Protein AF-A0AAE4C8A8-F1 (afdb_monomer_lite)

Radius of gyration: 23.22 Å; chains: 1; bounding box: 62×34×87 Å

Foldseek 3Di:
DDPVVVVVVVVVCVVPDDDDDDDDDDDDDDPCQDFDDLDLLQLFPRAGDDPPDDPVLVVLLVLLRVLSSVVSVVQVVVVHGQAQDDQDDQPDFPVCCLQPPLVLLVVQDDPVLPDPVLVVQLVVLVPDPPDDPNVSSVSSSVSSVVSLPQWGKAFSHHVRRVGDNDSVRIHIHGPVSVVRVVVSSVVCVVDCVSHHPDNPPVDDDDPDDDDDDDDDDDD

InterPro domains:
  IPR003615 HNH nuclease [cd00085] (149-173)

Sequence (219 aa):
MNSFQENLQMAMASQRTGAGSGLGSGPGGAGVGGRVSDDPARGIVGLNRKDGWNDIQHREFDKKVTGLDEEAKAANARGESMKFQKPGDRYWSKERILNQYPEKAYDLLPDHLKSKELSDAWEALNKRSDLSEASLRRERRELVRETLKGYDLDHKVDLQLGGKDSLDNIQWLDMSVNRSVGSQLRWKVGNPESGKFARLSDNGEKPGTPIREFLAQPK

pLDDT: mean 71.38, std 26.64, range [24.33, 98.12]

Organism: NCBI:txid189863

Structure (mmCIF, N/CA/C/O backbone):
data_AF-A0AAE4C8A8-F1
#
_entry.id   AF-A0AAE4C8A8-F1
#
loop_
_atom_site.group_PDB
_atom_site.id
_atom_site.type_symbol
_atom_site.label_atom_id
_atom_site.label_alt_id
_atom_site.label_comp_id
_atom_site.label_asym_id
_atom_site.label_entity_id
_atom_site.label_seq_id
_atom_site.pdbx_PDB_ins_code
_atom_site.Cartn_x
_atom_site.Cartn_y
_atom_site.Cartn_z
_atom_site.occupancy
_atom_site.B_iso_or_equiv
_atom_site.auth_seq_id
_atom_site.auth_comp_id
_atom_site.auth_asym_id
_atom_site.auth_atom_id
_atom_site.pdbx_PDB_model_num
ATOM 1 N N . MET A 1 1 ? 8.197 2.551 -32.331 1.00 36.66 1 MET A N 1
ATOM 2 C CA . MET A 1 1 ? 6.888 2.233 -31.718 1.00 36.66 1 MET A CA 1
ATOM 3 C C . MET A 1 1 ? 7.128 1.059 -30.779 1.00 36.66 1 MET A C 1
ATOM 5 O O . MET A 1 1 ? 7.744 0.095 -31.209 1.00 36.66 1 MET A O 1
ATOM 9 N N . ASN A 1 2 ? 6.846 1.235 -29.483 1.00 44.44 2 ASN A N 1
ATOM 10 C CA . ASN A 1 2 ? 7.398 0.424 -28.388 1.00 44.44 2 ASN A CA 1
ATOM 11 C C . ASN A 1 2 ? 6.630 -0.891 -28.182 1.00 44.44 2 ASN A C 1
ATOM 13 O O . ASN A 1 2 ? 5.532 -0.882 -27.630 1.00 44.44 2 ASN A O 1
ATOM 17 N N . SER A 1 3 ? 7.278 -2.012 -28.504 1.00 44.91 3 SER A N 1
ATOM 18 C CA . SER A 1 3 ? 6.817 -3.395 -28.284 1.00 44.91 3 SER A CA 1
ATOM 19 C C . SER A 1 3 ? 6.515 -3.753 -26.817 1.00 44.91 3 SER A C 1
ATOM 21 O O . SER A 1 3 ? 5.854 -4.749 -26.537 1.00 44.91 3 SER A O 1
ATOM 23 N N . PHE A 1 4 ? 6.951 -2.928 -25.858 1.00 41.94 4 PHE A N 1
ATOM 24 C CA . PHE A 1 4 ? 6.641 -3.096 -24.434 1.00 41.94 4 PHE A CA 1
ATOM 25 C C . PHE A 1 4 ? 5.176 -2.767 -24.096 1.00 41.94 4 PHE A C 1
ATOM 27 O O . PHE A 1 4 ? 4.589 -3.413 -23.232 1.00 41.94 4 PHE A O 1
ATOM 34 N N . GLN A 1 5 ? 4.555 -1.802 -24.792 1.00 40.31 5 GLN A N 1
ATOM 35 C CA . GLN A 1 5 ? 3.146 -1.455 -24.552 1.00 40.31 5 GLN A CA 1
ATOM 36 C C . GLN A 1 5 ? 2.186 -2.528 -25.084 1.00 40.31 5 GLN A C 1
ATOM 38 O O . GLN A 1 5 ? 1.160 -2.779 -24.457 1.00 40.31 5 GLN A O 1
ATOM 43 N N . GLU A 1 6 ? 2.539 -3.194 -26.187 1.00 40.38 6 GLU A N 1
ATOM 44 C CA . GLU A 1 6 ? 1.720 -4.252 -26.795 1.00 40.38 6 GLU A CA 1
ATOM 45 C C . GLU A 1 6 ? 1.722 -5.535 -25.949 1.00 40.38 6 GLU A C 1
ATOM 47 O O . GLU A 1 6 ? 0.662 -6.110 -25.697 1.00 40.38 6 GLU A O 1
ATOM 52 N N . ASN A 1 7 ? 2.87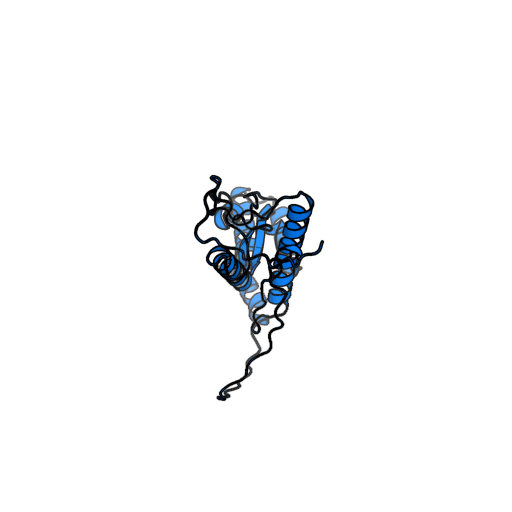9 -5.926 -25.402 1.00 43.84 7 ASN A N 1
ATOM 53 C CA . ASN A 1 7 ? 2.972 -7.113 -24.545 1.00 43.84 7 ASN A CA 1
ATOM 54 C C . ASN A 1 7 ? 2.271 -6.921 -23.186 1.00 43.84 7 ASN A C 1
ATOM 56 O O . ASN A 1 7 ? 1.659 -7.860 -22.673 1.00 43.84 7 ASN A O 1
ATOM 60 N N . LEU A 1 8 ? 2.281 -5.703 -22.626 1.00 42.59 8 LEU A N 1
ATOM 61 C CA . LEU A 1 8 ? 1.570 -5.397 -21.378 1.00 42.59 8 LEU A CA 1
ATOM 62 C C . LEU A 1 8 ? 0.040 -5.349 -21.579 1.00 42.59 8 LEU A C 1
ATOM 64 O O . LEU A 1 8 ? -0.716 -5.755 -20.694 1.00 42.59 8 LEU A O 1
ATOM 68 N N . GLN A 1 9 ? -0.431 -4.901 -22.752 1.00 40.53 9 GLN A N 1
ATOM 69 C CA . GLN A 1 9 ? -1.856 -4.916 -23.105 1.00 40.53 9 GLN A CA 1
ATOM 70 C C . GLN A 1 9 ? -2.394 -6.337 -23.327 1.00 40.53 9 GLN A C 1
ATOM 72 O O . GLN A 1 9 ? -3.513 -6.627 -22.901 1.00 40.53 9 GLN A O 1
ATOM 77 N N . MET A 1 10 ? -1.611 -7.234 -23.936 1.00 38.12 10 MET A N 1
ATOM 78 C CA . MET A 1 10 ? -2.034 -8.622 -24.173 1.00 38.12 10 MET A CA 1
ATOM 79 C C . MET A 1 10 ? -2.145 -9.451 -22.886 1.00 38.12 10 MET A C 1
ATOM 81 O O . MET A 1 10 ? -3.109 -10.202 -22.739 1.00 38.12 10 MET A O 1
ATOM 85 N N . ALA A 1 11 ? -1.235 -9.281 -21.920 1.00 40.16 11 ALA A N 1
ATOM 86 C CA . ALA A 1 11 ? -1.289 -10.021 -20.654 1.00 40.16 11 ALA A CA 1
ATOM 87 C C . ALA A 1 11 ? -2.490 -9.617 -19.770 1.00 40.16 11 ALA A C 1
ATOM 89 O O . ALA A 1 11 ? -3.084 -10.453 -19.092 1.00 40.16 11 ALA A O 1
ATOM 90 N N . MET A 1 12 ? -2.903 -8.346 -19.827 1.00 42.50 12 MET A N 1
ATOM 91 C CA . MET A 1 12 ? -4.026 -7.809 -19.042 1.00 42.50 12 MET A CA 1
ATOM 92 C C . MET A 1 12 ? -5.402 -8.044 -19.698 1.00 42.50 12 MET A C 1
ATOM 94 O O . MET A 1 12 ? -6.428 -8.026 -19.015 1.00 42.50 12 MET A O 1
ATOM 98 N N . ALA A 1 13 ? -5.455 -8.279 -21.014 1.00 35.22 13 ALA A N 1
ATOM 99 C CA . ALA A 1 13 ? -6.705 -8.546 -21.733 1.00 35.22 13 ALA A CA 1
ATOM 100 C C . ALA A 1 13 ? -7.289 -9.940 -21.431 1.00 35.22 13 ALA A C 1
ATOM 102 O O . ALA A 1 13 ? -8.504 -10.128 -21.507 1.00 35.22 13 ALA A O 1
ATOM 103 N N . SER A 1 14 ? -6.458 -10.901 -21.009 1.00 36.53 14 SER A N 1
ATOM 104 C CA . SER A 1 14 ? -6.896 -12.278 -20.737 1.00 36.53 14 SER A CA 1
ATOM 105 C C . SER A 1 14 ? -7.728 -12.444 -19.453 1.00 36.53 14 SER A C 1
ATOM 107 O O . SER A 1 14 ? -8.264 -13.525 -19.221 1.00 36.53 14 SER A O 1
ATOM 109 N N . GLN A 1 15 ? -7.888 -11.396 -18.634 1.00 41.12 15 GLN A N 1
ATOM 110 C CA . GLN A 1 15 ? -8.751 -11.413 -17.440 1.00 41.12 15 GLN A CA 1
ATOM 111 C C . GLN A 1 15 ? -10.161 -10.843 -17.685 1.00 41.12 15 GLN A C 1
ATOM 113 O O . GLN A 1 15 ? -10.966 -10.755 -16.760 1.00 41.12 15 GLN A O 1
ATOM 118 N N . ARG A 1 16 ? -10.494 -10.453 -18.925 1.00 37.06 16 ARG A N 1
ATOM 119 C CA . ARG A 1 16 ? -11.801 -9.875 -19.280 1.00 37.06 16 ARG A CA 1
ATOM 120 C C . ARG A 1 16 ? -12.581 -10.757 -20.251 1.00 37.06 16 ARG A C 1
ATOM 122 O O . ARG A 1 16 ? -12.886 -10.333 -21.357 1.00 37.06 16 ARG A O 1
ATOM 129 N N . THR A 1 17 ? -12.967 -11.958 -19.831 1.00 31.73 17 THR A N 1
ATOM 130 C CA . THR A 1 17 ? -14.124 -12.639 -20.435 1.00 31.73 17 THR A CA 1
ATOM 131 C C . THR A 1 17 ? -14.967 -13.278 -19.338 1.00 31.73 17 THR A C 1
ATOM 133 O O . THR A 1 17 ? -14.513 -14.122 -18.578 1.00 31.73 17 THR A O 1
ATOM 136 N N . GLY A 1 18 ? -16.193 -12.782 -19.211 1.00 29.97 18 GLY A N 1
ATOM 137 C CA . GLY A 1 18 ? -17.146 -13.157 -18.173 1.00 29.97 18 GLY A CA 1
ATOM 138 C C . GLY A 1 18 ? -18.416 -12.327 -18.306 1.00 29.97 18 GLY A C 1
ATOM 139 O O . GLY A 1 18 ? -18.825 -11.651 -17.370 1.00 29.97 18 GLY A O 1
ATOM 140 N N . ALA A 1 19 ? -18.982 -12.298 -19.514 1.00 29.05 19 ALA A N 1
ATOM 141 C CA . ALA A 1 19 ? -20.314 -11.764 -19.753 1.00 29.05 19 ALA A CA 1
ATOM 142 C C . ALA A 1 19 ? -21.343 -12.769 -19.216 1.00 29.05 19 ALA A C 1
ATOM 144 O O . ALA A 1 19 ? -21.408 -13.902 -19.686 1.00 29.05 19 ALA A O 1
ATOM 145 N N . GLY A 1 20 ? -22.136 -12.341 -18.236 1.00 28.02 20 GLY A N 1
ATOM 146 C CA . GLY A 1 20 ? -23.285 -13.072 -17.714 1.00 28.02 20 GLY A CA 1
ATOM 147 C C . GLY A 1 20 ? -24.447 -12.109 -17.520 1.00 28.02 20 GLY A C 1
ATOM 148 O O . GLY A 1 20 ? -24.497 -11.362 -16.548 1.00 28.02 20 GLY A O 1
ATOM 149 N N . SER A 1 21 ? -25.340 -12.095 -18.501 1.00 29.17 21 SER A N 1
ATOM 150 C CA . SER A 1 21 ? -26.584 -11.333 -18.551 1.00 29.17 21 SER A CA 1
ATOM 151 C C . SER A 1 21 ? -27.578 -11.830 -17.496 1.00 29.17 21 SER A C 1
ATOM 153 O O . SER A 1 21 ? -27.785 -13.033 -17.369 1.00 29.17 21 SER A O 1
ATOM 155 N N . GLY A 1 22 ? -28.253 -10.917 -16.796 1.00 26.58 22 GLY A N 1
ATOM 156 C CA . GLY A 1 22 ? -29.326 -11.265 -15.862 1.00 26.58 22 GLY A CA 1
ATOM 157 C C . GLY A 1 22 ? -30.120 -10.042 -15.418 1.00 26.58 22 GLY A C 1
ATOM 158 O O . GLY A 1 22 ? -29.860 -9.472 -14.366 1.00 26.58 22 GLY A O 1
ATOM 159 N N . LEU A 1 23 ? -31.077 -9.624 -16.249 1.00 29.36 23 LEU A N 1
ATOM 160 C CA . LEU A 1 23 ? -32.145 -8.695 -15.877 1.00 29.36 23 LEU A CA 1
ATOM 161 C C . LEU A 1 23 ? -33.093 -9.400 -14.897 1.00 29.36 23 LEU A C 1
ATOM 163 O O . LEU A 1 23 ? -33.659 -10.437 -15.232 1.00 29.36 23 LEU A O 1
ATOM 167 N N . GLY A 1 24 ? -33.290 -8.824 -13.713 1.00 25.36 24 GLY A N 1
ATOM 168 C CA . GLY A 1 24 ? -34.257 -9.304 -12.729 1.00 25.36 24 GLY A CA 1
ATOM 169 C C . GLY A 1 24 ? -34.708 -8.172 -11.816 1.00 25.36 24 GLY A C 1
ATOM 170 O O . GLY A 1 24 ? -34.023 -7.821 -10.861 1.00 25.36 24 GLY A O 1
ATOM 171 N N . SER A 1 25 ? -35.854 -7.575 -12.135 1.00 33.72 25 SER A N 1
ATOM 172 C CA . SER A 1 25 ? -36.579 -6.654 -11.259 1.00 33.72 25 SER A CA 1
ATOM 173 C C . SER A 1 25 ? -37.328 -7.446 -10.182 1.00 33.72 25 SER A C 1
ATOM 175 O O . SER A 1 25 ? -38.070 -8.367 -10.509 1.00 33.72 25 SER A O 1
ATOM 177 N N . GLY A 1 26 ? -37.178 -7.071 -8.909 1.00 25.97 26 GLY A N 1
ATOM 178 C CA . GLY A 1 26 ? -37.948 -7.637 -7.797 1.00 25.97 26 GLY A CA 1
ATOM 179 C C . GLY A 1 26 ? -37.702 -6.874 -6.484 1.00 25.97 26 GLY A C 1
ATOM 180 O O . GLY A 1 26 ? -36.545 -6.579 -6.186 1.00 25.97 26 GLY A O 1
ATOM 181 N N . PRO A 1 27 ? -38.747 -6.496 -5.722 1.00 34.97 27 PRO A N 1
ATOM 182 C CA . PRO A 1 27 ? -38.629 -5.614 -4.564 1.00 34.97 27 PRO A CA 1
ATOM 183 C C . PRO A 1 27 ? -38.430 -6.389 -3.253 1.00 34.97 27 PRO A C 1
ATOM 185 O O . PRO A 1 27 ? -38.999 -7.458 -3.070 1.00 34.97 27 PRO A O 1
ATOM 188 N N . GLY A 1 28 ? -37.710 -5.780 -2.306 1.00 34.00 28 GLY A N 1
ATOM 189 C CA . GLY A 1 28 ? -37.809 -6.089 -0.876 1.00 34.00 28 GLY A CA 1
ATOM 190 C C . GLY A 1 28 ? -37.111 -7.371 -0.416 1.00 34.00 28 GLY A C 1
ATOM 191 O O . GLY A 1 28 ? -37.617 -8.474 -0.574 1.00 34.00 28 GLY A O 1
ATOM 192 N N . GLY A 1 29 ? -35.984 -7.215 0.273 1.00 24.33 29 GLY A N 1
ATOM 193 C CA . GLY A 1 29 ? -35.353 -8.308 1.004 1.00 24.33 29 GLY A CA 1
ATOM 194 C C . GLY A 1 29 ? -34.321 -7.766 1.975 1.00 24.33 29 GLY A C 1
ATOM 195 O O . GLY A 1 29 ? -33.233 -7.373 1.568 1.00 24.33 29 GLY A O 1
ATOM 196 N N . ALA A 1 30 ? -34.686 -7.708 3.254 1.00 34.78 30 ALA A N 1
ATOM 197 C CA . ALA A 1 30 ? -33.783 -7.415 4.354 1.00 34.78 30 ALA A CA 1
ATOM 198 C C . ALA A 1 30 ? -32.676 -8.482 4.397 1.00 34.78 30 ALA A C 1
ATOM 200 O O . ALA A 1 30 ? -32.873 -9.579 4.915 1.00 34.78 30 ALA A O 1
ATOM 201 N N . GLY A 1 31 ? -31.522 -8.168 3.808 1.00 25.98 31 GLY A N 1
ATOM 202 C CA . GLY A 1 31 ? -30.320 -8.983 3.916 1.00 25.98 31 GLY A CA 1
ATOM 203 C C . GLY A 1 31 ? -29.774 -8.888 5.334 1.00 25.98 31 GLY A C 1
ATOM 204 O O . GLY A 1 31 ? -29.336 -7.824 5.772 1.00 25.98 31 GLY A O 1
ATOM 205 N N . VAL A 1 32 ? -29.831 -10.001 6.059 1.00 30.53 32 VAL A N 1
ATOM 206 C CA . VAL A 1 32 ? -29.221 -10.187 7.378 1.00 30.53 32 VAL A CA 1
ATOM 207 C C . VAL A 1 32 ? -27.700 -10.216 7.199 1.00 30.53 32 VAL A C 1
ATOM 209 O O . VAL A 1 32 ? -27.077 -11.271 7.167 1.00 30.53 32 VAL A O 1
ATOM 212 N N . GLY A 1 33 ? -27.094 -9.039 7.047 1.00 27.56 33 GLY A N 1
ATOM 213 C CA . GLY A 1 33 ? -25.670 -8.847 7.293 1.00 27.56 33 GLY A CA 1
ATOM 214 C C . GLY A 1 33 ? -25.444 -8.945 8.798 1.00 27.56 33 GLY A C 1
ATOM 215 O O . GLY A 1 33 ? -25.986 -8.140 9.559 1.00 27.56 33 GLY A O 1
ATOM 216 N N . GLY A 1 34 ? -24.716 -9.970 9.244 1.00 25.11 34 GLY A N 1
ATOM 217 C CA . GLY A 1 34 ? -24.414 -10.173 10.658 1.00 25.11 34 GLY A CA 1
ATOM 218 C C . GLY A 1 34 ? -23.768 -8.924 11.258 1.00 25.11 34 GLY A C 1
ATOM 219 O O . GLY A 1 34 ? -22.685 -8.523 10.842 1.00 25.11 34 GLY A O 1
ATOM 220 N N . ARG A 1 35 ? -24.438 -8.297 12.232 1.00 29.95 35 ARG A N 1
ATOM 221 C CA . ARG A 1 35 ? -23.874 -7.187 13.009 1.00 29.95 35 ARG A CA 1
ATOM 222 C C . ARG A 1 35 ? -22.724 -7.724 13.861 1.00 29.95 35 ARG A C 1
ATOM 224 O O . ARG A 1 35 ? -22.959 -8.463 14.816 1.00 29.95 35 ARG A O 1
ATOM 231 N N . VAL A 1 36 ? -21.492 -7.357 13.520 1.00 36.31 36 VAL A N 1
ATOM 232 C CA . VAL A 1 36 ? -20.334 -7.544 14.403 1.00 36.31 36 VAL A CA 1
ATOM 233 C C . VAL A 1 36 ? -20.446 -6.514 15.532 1.00 36.31 36 VAL A C 1
ATOM 235 O O . VAL A 1 36 ? -20.707 -5.345 15.276 1.00 36.31 36 VAL A O 1
ATOM 238 N N . SER A 1 37 ? -20.336 -6.982 16.777 1.00 34.97 37 SER A N 1
ATOM 239 C CA . SER A 1 37 ? -20.730 -6.281 18.008 1.00 34.97 37 SER A CA 1
ATOM 240 C C . SER A 1 37 ? -20.225 -4.838 18.135 1.00 34.97 37 SER A C 1
ATOM 242 O O . SER A 1 37 ? -19.021 -4.602 18.055 1.00 34.97 37 SER A O 1
ATOM 244 N N . ASP A 1 38 ? -21.127 -3.920 18.489 1.00 38.38 38 ASP A N 1
ATOM 245 C CA . ASP A 1 38 ? -20.864 -2.499 18.778 1.00 38.38 38 ASP A CA 1
ATOM 246 C C . ASP A 1 38 ? -20.232 -2.253 20.168 1.00 38.38 38 ASP A C 1
ATOM 248 O O . ASP A 1 38 ? -20.445 -1.197 20.760 1.00 38.38 38 ASP A O 1
ATOM 252 N N . ASP A 1 39 ? -19.498 -3.224 20.725 1.00 39.25 39 ASP A N 1
ATOM 253 C CA . ASP A 1 39 ? -18.919 -3.142 22.073 1.00 39.25 39 ASP A CA 1
ATOM 254 C C . ASP A 1 39 ? -17.454 -2.652 22.027 1.00 39.25 39 ASP A C 1
ATOM 256 O O . ASP A 1 39 ? -16.552 -3.439 21.711 1.00 39.25 39 ASP A O 1
ATOM 260 N N . PRO A 1 40 ? -17.174 -1.380 22.381 1.00 41.31 40 PRO A N 1
ATOM 261 C CA . PRO A 1 40 ? -15.813 -0.855 22.411 1.00 41.31 40 PRO A CA 1
ATOM 262 C C . PRO A 1 40 ? -14.939 -1.524 23.485 1.00 41.31 40 PRO A C 1
ATOM 264 O O . PRO A 1 40 ? -13.711 -1.459 23.390 1.00 41.31 40 PRO A O 1
ATOM 267 N N . ALA A 1 41 ? -15.527 -2.216 24.474 1.00 41.75 41 ALA A N 1
ATOM 268 C CA . ALA A 1 41 ? -14.775 -2.941 25.499 1.00 41.75 41 ALA A CA 1
ATOM 269 C C . ALA A 1 41 ? -14.048 -4.183 24.949 1.00 41.75 41 ALA A C 1
ATOM 271 O O . ALA A 1 41 ? -13.155 -4.713 25.607 1.00 41.75 41 ALA A O 1
ATOM 272 N N . ARG A 1 42 ? -14.380 -4.642 23.733 1.00 49.94 42 ARG A N 1
ATOM 273 C CA . ARG A 1 42 ? -13.800 -5.860 23.135 1.00 49.94 42 ARG A CA 1
ATOM 274 C C . ARG A 1 42 ? -12.593 -5.626 22.227 1.00 49.94 42 ARG A C 1
ATOM 276 O O . ARG A 1 42 ? -12.013 -6.599 21.748 1.00 49.94 42 ARG A O 1
ATOM 283 N N . GLY A 1 43 ? -12.198 -4.371 21.992 1.00 58.06 43 GLY A N 1
ATOM 284 C CA . GLY A 1 43 ? -11.114 -4.058 21.055 1.00 58.06 43 GLY A CA 1
ATOM 285 C C . GLY A 1 43 ? -11.460 -4.478 19.621 1.00 58.06 43 GLY A C 1
ATOM 286 O O . GLY A 1 43 ? -10.674 -5.143 18.957 1.00 58.06 43 GLY A O 1
ATOM 287 N N . ILE A 1 44 ? -12.676 -4.157 19.177 1.00 66.94 44 ILE A N 1
ATOM 288 C CA . ILE A 1 44 ? -13.154 -4.416 17.815 1.00 66.94 44 ILE A CA 1
ATOM 289 C C . ILE A 1 44 ? -13.671 -3.093 17.244 1.00 66.94 44 ILE A C 1
ATOM 291 O O . ILE A 1 44 ? -14.435 -2.388 17.903 1.00 66.94 44 ILE A O 1
ATOM 295 N N . VAL A 1 45 ? -13.260 -2.738 16.026 1.00 70.31 45 VAL A N 1
ATOM 296 C CA . VAL A 1 45 ? -13.653 -1.487 15.350 1.00 70.31 45 VAL A CA 1
ATOM 297 C C . VAL A 1 45 ? -15.054 -1.593 14.728 1.00 70.31 45 VAL A C 1
ATOM 299 O O . VAL A 1 45 ? -15.759 -0.590 14.573 1.00 70.31 45 VAL A O 1
ATOM 302 N N . GLY A 1 46 ? -15.498 -2.817 14.420 1.00 75.25 46 GLY A N 1
ATOM 303 C CA . GLY A 1 46 ? -16.872 -3.117 14.000 1.00 75.25 46 GLY A CA 1
ATOM 304 C C . GLY A 1 46 ? -17.198 -2.586 12.604 1.00 75.25 46 GLY A C 1
ATOM 305 O O . GLY A 1 46 ? -18.212 -1.909 12.417 1.00 75.25 46 GLY A O 1
ATOM 306 N N . LEU A 1 47 ? -16.299 -2.824 11.643 1.00 84.56 47 LEU A N 1
ATOM 307 C CA . LEU A 1 47 ? -16.471 -2.456 10.235 1.00 84.56 47 LEU A CA 1
ATOM 308 C C . LEU A 1 47 ? -17.103 -3.613 9.449 1.00 84.56 47 LEU A C 1
ATOM 310 O O . LEU A 1 47 ? -16.826 -4.779 9.716 1.00 84.56 47 LEU A O 1
ATOM 314 N N . ASN A 1 48 ? -17.913 -3.286 8.443 1.00 86.81 48 ASN A N 1
ATOM 315 C CA . ASN A 1 48 ? -18.656 -4.256 7.642 1.00 86.81 48 ASN A CA 1
ATOM 316 C C . ASN A 1 48 ? -18.101 -4.377 6.217 1.00 86.81 48 ASN A C 1
ATOM 318 O O . ASN A 1 48 ? -17.751 -3.374 5.583 1.00 86.81 48 ASN A O 1
ATOM 322 N N . ARG A 1 49 ? -18.070 -5.612 5.702 1.00 89.56 49 ARG A N 1
ATOM 323 C CA . ARG A 1 49 ? -17.787 -5.898 4.288 1.00 89.56 49 ARG A CA 1
ATOM 324 C C . ARG A 1 49 ? -18.913 -5.375 3.398 1.00 89.56 49 ARG A C 1
ATOM 326 O O . ARG A 1 49 ? -20.038 -5.175 3.849 1.00 89.56 49 ARG A O 1
ATOM 333 N N . LYS A 1 50 ? -18.614 -5.209 2.109 1.00 88.31 50 LYS A N 1
ATOM 334 C CA . LYS A 1 50 ? -19.626 -4.989 1.072 1.00 88.31 50 LYS A CA 1
ATOM 335 C C . LYS A 1 50 ? -19.936 -6.306 0.357 1.00 88.31 50 LYS A C 1
ATOM 337 O O . LYS A 1 50 ? -19.012 -7.019 -0.032 1.00 88.31 50 LYS A O 1
ATOM 342 N N . ASP A 1 51 ? -21.216 -6.583 0.123 1.00 83.12 51 ASP A N 1
ATOM 343 C CA . ASP A 1 51 ? -21.664 -7.840 -0.502 1.00 83.12 51 ASP A CA 1
ATOM 344 C C . ASP A 1 51 ? -21.163 -8.007 -1.944 1.00 83.12 51 ASP A C 1
ATOM 346 O O . ASP A 1 51 ? -20.830 -9.105 -2.365 1.00 83.12 51 ASP A O 1
ATOM 350 N N . GLY A 1 52 ? -21.053 -6.910 -2.700 1.00 90.56 52 GLY A N 1
ATOM 351 C CA . GLY A 1 52 ? -20.610 -6.927 -4.102 1.00 90.56 52 GLY A CA 1
ATOM 352 C C . GLY A 1 52 ? -19.092 -6.964 -4.316 1.00 90.56 52 GLY A C 1
ATOM 353 O O . GLY A 1 52 ? -18.641 -6.653 -5.416 1.00 90.56 52 GLY A O 1
ATOM 354 N N . TRP A 1 53 ? -18.302 -7.234 -3.277 1.00 92.94 53 TRP A N 1
ATOM 355 C CA . TRP A 1 53 ? -16.849 -7.367 -3.393 1.00 92.94 53 TRP A CA 1
ATOM 356 C C . TRP A 1 53 ? -16.444 -8.775 -3.819 1.00 92.94 53 TRP A C 1
ATOM 358 O O . TRP A 1 53 ? -17.108 -9.751 -3.484 1.00 92.94 53 TRP A O 1
ATOM 368 N N . ASN A 1 54 ? -15.336 -8.861 -4.554 1.00 95.75 54 ASN A N 1
ATOM 369 C CA . ASN A 1 54 ? -14.713 -10.142 -4.876 1.00 95.75 54 ASN A CA 1
ATOM 370 C C . ASN A 1 54 ? -13.852 -10.661 -3.706 1.00 95.75 54 ASN A C 1
ATOM 372 O O . ASN A 1 54 ? -13.566 -9.934 -2.751 1.00 95.75 54 ASN A O 1
ATOM 376 N N . ASP A 1 55 ? -13.369 -11.898 -3.823 1.00 95.38 55 ASP A N 1
ATOM 377 C CA . ASP A 1 55 ? -12.570 -12.559 -2.783 1.00 95.38 55 ASP A CA 1
ATOM 378 C C . ASP A 1 55 ? -11.281 -11.804 -2.421 1.00 95.38 55 ASP A C 1
ATOM 380 O O . ASP A 1 55 ? -10.838 -11.828 -1.273 1.00 95.38 55 ASP A O 1
ATOM 384 N N . ILE A 1 56 ? -10.652 -11.117 -3.382 1.00 94.56 56 ILE A N 1
ATOM 385 C CA . ILE A 1 56 ? -9.454 -10.305 -3.122 1.00 94.56 56 ILE A CA 1
ATOM 386 C C . ILE A 1 56 ? -9.825 -9.117 -2.232 1.00 94.56 56 ILE A C 1
ATOM 388 O O . ILE A 1 56 ? -9.190 -8.899 -1.203 1.00 94.56 56 ILE A O 1
ATOM 392 N N . GLN A 1 57 ? -10.893 -8.404 -2.580 1.00 95.19 57 GLN A N 1
ATOM 393 C CA . GLN A 1 57 ? -11.383 -7.259 -1.819 1.00 95.19 57 GLN A CA 1
ATOM 394 C C . GLN A 1 57 ? -11.857 -7.660 -0.417 1.00 95.19 57 GLN A C 1
ATOM 396 O O . GLN A 1 57 ? -11.585 -6.941 0.544 1.00 95.19 57 GLN A O 1
ATOM 401 N N . HIS A 1 58 ? -12.513 -8.818 -0.265 1.00 94.12 58 HIS A N 1
ATOM 402 C CA . HIS A 1 58 ? -12.850 -9.355 1.059 1.00 94.12 58 HIS A CA 1
ATOM 403 C C . HIS A 1 58 ? -11.600 -9.650 1.888 1.00 94.12 58 HIS A C 1
ATOM 405 O O . HIS A 1 58 ? -11.534 -9.205 3.031 1.00 94.12 58 HIS A O 1
ATOM 411 N N . ARG A 1 59 ? -10.588 -10.319 1.320 1.00 94.19 59 ARG A N 1
ATOM 412 C CA . ARG A 1 59 ? -9.336 -10.622 2.039 1.00 94.19 59 ARG A CA 1
ATOM 413 C C . ARG A 1 59 ? -8.572 -9.369 2.453 1.00 94.19 59 ARG A C 1
ATOM 415 O O . ARG A 1 59 ? -8.049 -9.309 3.563 1.00 94.19 59 ARG A O 1
ATOM 422 N N . GLU A 1 60 ? -8.497 -8.371 1.580 1.00 95.62 60 GLU A N 1
ATOM 423 C CA . GLU A 1 60 ? -7.846 -7.101 1.904 1.00 95.62 60 GLU A CA 1
ATOM 424 C C . GLU A 1 60 ? -8.582 -6.334 2.996 1.00 95.62 60 GLU A C 1
ATOM 426 O O . GLU A 1 60 ? -7.951 -5.819 3.923 1.00 95.62 60 GLU A O 1
ATOM 431 N N . PHE A 1 61 ? -9.914 -6.298 2.919 1.00 94.62 61 PHE A N 1
ATOM 432 C CA . PHE A 1 61 ? -10.736 -5.722 3.970 1.00 94.62 61 PHE A CA 1
ATOM 433 C C . PHE A 1 61 ? -10.500 -6.429 5.302 1.00 94.62 61 PHE A C 1
ATOM 435 O O . PHE A 1 61 ? -10.241 -5.763 6.299 1.00 94.62 61 PHE A O 1
ATOM 442 N N . ASP A 1 62 ? -10.537 -7.761 5.320 1.00 91.94 62 ASP A N 1
ATOM 443 C CA . ASP A 1 62 ? -10.327 -8.540 6.538 1.00 91.94 62 ASP A CA 1
ATOM 444 C C . ASP A 1 62 ? -8.966 -8.259 7.150 1.00 91.94 62 ASP A C 1
ATOM 446 O O . ASP A 1 62 ? -8.883 -7.932 8.327 1.00 91.94 62 ASP A O 1
ATOM 450 N N . LYS A 1 63 ? -7.903 -8.294 6.340 1.00 93.56 63 LYS A N 1
ATOM 451 C CA . LYS A 1 63 ? -6.546 -7.986 6.797 1.00 93.56 63 LYS A CA 1
ATOM 452 C C . LYS A 1 63 ? -6.465 -6.588 7.412 1.00 93.56 63 LYS A C 1
ATOM 454 O O . LYS A 1 63 ? -5.853 -6.417 8.466 1.00 93.56 63 LYS A O 1
ATOM 459 N N . LYS A 1 64 ? -7.095 -5.593 6.777 1.00 93.50 64 LYS A N 1
ATOM 460 C CA . LYS A 1 64 ? -7.160 -4.221 7.293 1.00 93.50 64 LYS A CA 1
ATOM 461 C C . LYS A 1 64 ? -7.917 -4.163 8.620 1.00 93.50 64 LYS A C 1
ATOM 463 O O . LYS A 1 64 ? -7.407 -3.576 9.568 1.00 93.50 64 LYS A O 1
ATOM 468 N N . VAL A 1 65 ? -9.105 -4.760 8.704 1.00 89.62 65 VAL A N 1
ATOM 469 C CA . VAL A 1 65 ? -9.935 -4.737 9.918 1.00 89.62 65 VAL A CA 1
ATOM 470 C C . VAL A 1 65 ? -9.274 -5.495 11.060 1.00 89.62 65 VAL A C 1
ATOM 472 O O . VAL A 1 65 ? -9.219 -4.965 12.161 1.00 89.62 65 VAL A O 1
ATOM 475 N N . THR A 1 66 ? -8.698 -6.671 10.806 1.00 89.12 66 THR A N 1
ATOM 476 C CA . THR A 1 66 ? -7.949 -7.427 11.816 1.00 89.12 66 THR A CA 1
ATOM 477 C C . THR A 1 66 ? -6.799 -6.603 12.383 1.00 89.12 66 THR A C 1
ATOM 479 O O . THR A 1 66 ? -6.676 -6.519 13.600 1.00 89.12 66 THR A O 1
ATOM 482 N N . GLY A 1 67 ? -6.014 -5.923 11.539 1.00 88.56 67 GLY A N 1
ATOM 483 C CA . GLY A 1 67 ? -4.943 -5.046 12.022 1.00 88.56 67 GLY A CA 1
ATOM 484 C C . GLY A 1 67 ? -5.455 -3.873 12.868 1.00 88.56 67 GLY A C 1
ATOM 485 O O . GLY A 1 67 ? -4.830 -3.502 13.859 1.00 88.56 67 GLY A O 1
ATOM 486 N N . LEU A 1 68 ? -6.617 -3.310 12.520 1.00 86.12 68 LEU A N 1
ATOM 487 C CA . LEU A 1 68 ? -7.257 -2.276 13.333 1.00 86.12 68 LEU A CA 1
ATOM 488 C C . LEU A 1 68 ? -7.783 -2.827 14.670 1.00 86.12 68 LEU A C 1
ATOM 490 O O . LEU A 1 68 ? -7.626 -2.170 15.695 1.00 86.12 68 LEU A O 1
ATOM 494 N N . ASP A 1 69 ? -8.378 -4.019 14.684 1.00 83.38 69 ASP A N 1
ATOM 495 C CA . ASP A 1 69 ? -8.859 -4.678 15.903 1.00 83.38 69 ASP A CA 1
ATOM 496 C C . ASP A 1 69 ? -7.695 -5.047 16.837 1.00 83.38 69 ASP A C 1
ATOM 498 O O . ASP A 1 69 ? -7.785 -4.893 18.054 1.00 83.38 69 ASP A O 1
ATOM 502 N N . GLU A 1 70 ? -6.572 -5.509 16.288 1.00 85.00 70 GLU A N 1
ATOM 503 C CA . GLU A 1 70 ? -5.353 -5.783 17.055 1.00 85.00 70 GLU A CA 1
ATOM 504 C C . GLU A 1 70 ? -4.791 -4.514 17.701 1.00 85.00 70 GLU A C 1
ATOM 506 O O . GLU A 1 70 ? -4.486 -4.532 18.895 1.00 85.00 70 GLU A O 1
ATOM 511 N N . GLU A 1 71 ? -4.732 -3.395 16.971 1.00 83.00 71 GLU A N 1
ATOM 512 C CA . GLU A 1 71 ? -4.319 -2.114 17.554 1.00 83.00 71 GLU A CA 1
ATOM 513 C C . GLU A 1 71 ? -5.323 -1.625 18.610 1.00 83.00 71 GLU A C 1
ATOM 515 O O . GLU A 1 71 ? -4.914 -1.136 19.663 1.00 83.00 71 GLU A O 1
ATOM 520 N N . ALA A 1 72 ? -6.631 -1.827 18.395 1.00 77.94 72 ALA A N 1
ATOM 521 C CA . ALA A 1 72 ? -7.659 -1.513 19.392 1.00 77.94 72 ALA A CA 1
ATOM 522 C C . ALA A 1 72 ? -7.414 -2.268 20.704 1.00 77.94 72 ALA A C 1
ATOM 524 O O . ALA A 1 72 ? -7.443 -1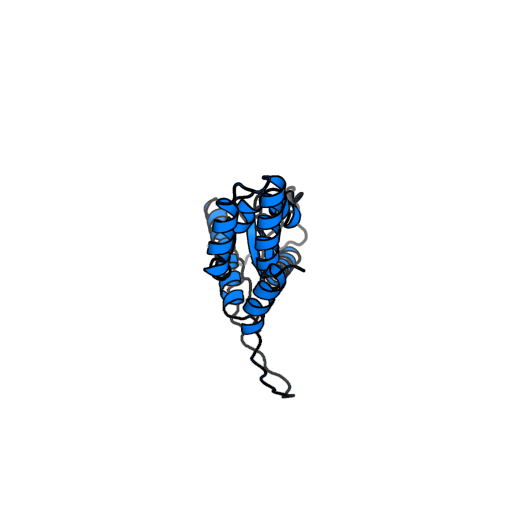.684 21.789 1.00 77.94 72 ALA A O 1
ATOM 525 N N . LYS A 1 73 ? -7.163 -3.578 20.602 1.00 78.69 73 LYS A N 1
ATOM 526 C CA . LYS A 1 73 ? -6.869 -4.446 21.748 1.00 78.69 73 LYS A CA 1
ATOM 527 C C . LYS A 1 73 ? -5.573 -4.035 22.430 1.00 78.69 73 LYS A C 1
ATOM 529 O O . LYS A 1 73 ? -5.536 -3.982 23.656 1.00 78.69 73 LYS A O 1
ATOM 534 N N . ALA A 1 74 ? -4.534 -3.726 21.657 1.00 78.31 74 ALA A N 1
ATOM 535 C CA . ALA A 1 74 ? -3.245 -3.305 22.186 1.00 78.31 74 ALA A CA 1
ATOM 536 C C . ALA A 1 74 ? -3.346 -1.967 22.934 1.00 78.31 74 ALA A C 1
ATOM 538 O O . ALA A 1 74 ? -2.800 -1.847 24.029 1.00 78.31 74 ALA A O 1
ATOM 539 N N . ALA A 1 75 ? -4.082 -0.990 22.395 1.00 71.19 75 ALA A N 1
ATOM 540 C CA . ALA A 1 75 ? -4.367 0.268 23.081 1.00 71.19 75 ALA A CA 1
ATOM 541 C C . ALA A 1 75 ? -5.120 0.021 24.397 1.00 71.19 75 ALA A C 1
ATOM 543 O O . ALA A 1 75 ? -4.656 0.447 25.455 1.00 71.19 75 ALA A O 1
ATOM 544 N N . ASN A 1 76 ? -6.202 -0.764 24.359 1.00 70.06 76 ASN A N 1
ATOM 545 C CA . ASN A 1 76 ? -6.975 -1.108 25.555 1.00 70.06 76 ASN A CA 1
ATOM 546 C C . ASN A 1 76 ? -6.110 -1.803 26.624 1.00 70.06 76 ASN A C 1
ATOM 548 O O . ASN A 1 76 ? -6.219 -1.488 27.807 1.00 70.06 76 ASN A O 1
ATOM 552 N N . ALA A 1 77 ? -5.212 -2.708 26.220 1.00 72.62 77 ALA A N 1
ATOM 553 C CA . ALA A 1 77 ? -4.287 -3.390 27.127 1.00 72.62 77 ALA A CA 1
ATOM 554 C C . ALA A 1 77 ? -3.274 -2.436 27.789 1.00 72.62 77 ALA A C 1
ATOM 556 O O . ALA A 1 77 ? -2.832 -2.695 28.907 1.00 72.62 77 ALA A O 1
ATOM 557 N N . ARG A 1 78 ? -2.935 -1.316 27.135 1.00 75.56 78 ARG A N 1
ATOM 558 C CA . ARG A 1 78 ? -2.114 -0.232 27.706 1.00 75.56 78 ARG A CA 1
ATOM 559 C C . ARG A 1 78 ? -2.909 0.712 28.621 1.00 75.56 78 ARG A C 1
ATOM 561 O O . ARG A 1 78 ? -2.336 1.660 29.148 1.00 75.56 78 ARG A O 1
ATOM 568 N N . GLY A 1 79 ? -4.211 0.482 28.811 1.00 67.25 79 GLY A N 1
ATOM 569 C CA . GLY A 1 79 ? -5.103 1.436 29.479 1.00 67.25 79 GLY A CA 1
ATOM 570 C C . GLY A 1 79 ? -5.368 2.691 28.639 1.00 67.25 79 GLY A C 1
ATOM 571 O O . GLY A 1 79 ? -5.838 3.703 29.156 1.00 67.25 79 GLY A O 1
ATOM 572 N N . GLU A 1 80 ? -5.054 2.637 27.346 1.00 63.91 80 GLU A N 1
ATOM 573 C CA . GLU A 1 80 ? -5.305 3.692 26.376 1.00 63.91 80 GLU A CA 1
ATOM 574 C C . GLU A 1 80 ? -6.599 3.387 25.611 1.00 63.91 80 GLU A C 1
ATOM 576 O O . GLU A 1 80 ? -7.049 2.249 25.526 1.00 63.91 80 GLU A O 1
ATOM 581 N N . SER A 1 81 ? -7.202 4.408 25.012 1.00 60.81 81 SER A N 1
ATOM 582 C CA . SER A 1 81 ? -8.225 4.220 23.979 1.00 60.81 81 SER A CA 1
ATOM 583 C C . SER A 1 81 ? -7.651 4.678 22.646 1.00 60.81 81 SER A C 1
ATOM 585 O O . SER A 1 81 ? -6.832 5.601 22.618 1.00 60.81 81 SER A O 1
ATOM 587 N N . MET A 1 82 ? -8.071 4.057 21.538 1.00 61.75 82 MET A N 1
ATOM 588 C CA . MET A 1 82 ? -7.731 4.581 20.214 1.00 61.75 82 MET A CA 1
ATOM 589 C C . MET A 1 82 ? -8.239 6.019 20.103 1.00 61.75 82 MET A C 1
ATOM 591 O O . MET A 1 82 ? -9.441 6.285 20.182 1.00 61.75 82 MET A O 1
ATOM 595 N N . LYS A 1 83 ? -7.300 6.960 19.982 1.00 59.47 83 LYS A N 1
ATOM 596 C CA . LYS A 1 83 ? -7.606 8.387 20.001 1.00 59.47 83 LYS A CA 1
ATOM 597 C C . LYS A 1 83 ? -7.970 8.841 18.608 1.00 59.47 83 LYS A C 1
ATOM 599 O O . LYS A 1 83 ? -7.136 8.794 17.707 1.00 59.47 83 LYS A O 1
ATOM 604 N N . PHE A 1 84 ? -9.182 9.369 18.482 1.00 62.28 84 PHE A N 1
ATOM 605 C CA . PHE A 1 84 ? -9.628 9.975 17.244 1.00 62.28 84 PHE A CA 1
ATOM 606 C C . PHE A 1 84 ? -9.034 11.361 17.042 1.00 62.28 84 PHE A C 1
ATOM 608 O O . PHE A 1 84 ? -9.481 12.333 17.653 1.00 62.28 84 PHE A O 1
ATOM 615 N N . GLN A 1 85 ? -8.023 11.453 16.185 1.00 60.66 85 GLN A N 1
ATOM 616 C CA . GLN A 1 85 ? -7.335 12.704 15.880 1.00 60.66 85 GLN A CA 1
ATOM 617 C C . GLN A 1 85 ? -7.806 13.260 14.535 1.00 60.66 85 GLN A C 1
ATOM 619 O O . GLN A 1 85 ? -8.200 12.524 13.625 1.00 60.66 85 GLN A O 1
ATOM 624 N N . LYS A 1 86 ? -7.785 14.593 14.394 1.00 55.84 86 LYS A N 1
ATOM 625 C CA . LYS A 1 86 ? -7.899 15.193 13.058 1.00 55.84 86 LYS A CA 1
ATOM 626 C C . LYS A 1 86 ? -6.740 14.647 12.216 1.00 55.84 86 LYS A C 1
ATOM 628 O O . LYS A 1 86 ? -5.652 14.512 12.772 1.00 55.84 86 LYS A O 1
ATOM 633 N N . PRO A 1 87 ? -6.949 14.346 10.921 1.00 57.25 87 PRO A N 1
ATOM 634 C CA . PRO A 1 87 ? -5.852 13.935 10.058 1.00 57.25 87 PRO A CA 1
ATOM 635 C C . PRO A 1 87 ? -4.713 14.949 10.197 1.00 57.25 87 PRO A C 1
ATOM 637 O O . PRO A 1 87 ? -4.927 16.138 9.954 1.00 57.25 87 PRO A O 1
ATOM 640 N N . GLY A 1 88 ? -3.555 14.493 10.677 1.00 62.16 88 GLY A N 1
ATOM 641 C CA . GLY A 1 88 ? -2.343 15.303 10.689 1.00 62.16 88 GLY A CA 1
ATOM 642 C C . GLY A 1 88 ? -1.834 15.532 9.268 1.00 62.16 88 GLY A C 1
ATOM 643 O O . GLY A 1 88 ? -2.380 14.990 8.301 1.00 62.16 88 GLY A O 1
ATOM 644 N N . ASP A 1 89 ? -0.765 16.313 9.139 1.00 66.00 89 ASP A N 1
ATOM 645 C CA . ASP A 1 89 ? -0.114 16.519 7.849 1.00 66.00 89 ASP A CA 1
ATOM 646 C C . ASP A 1 89 ? 0.421 15.187 7.313 1.00 66.00 89 ASP A C 1
ATOM 648 O O . ASP A 1 89 ? 1.354 14.593 7.853 1.00 66.00 89 ASP A O 1
ATOM 652 N N . ARG A 1 90 ? -0.197 14.704 6.232 1.00 81.69 90 ARG A N 1
ATOM 653 C CA . ARG A 1 90 ? 0.248 13.517 5.504 1.00 81.69 90 ARG A CA 1
ATOM 654 C C . ARG A 1 90 ? 1.462 13.880 4.651 1.00 81.69 90 ARG A C 1
ATOM 656 O O . ARG A 1 90 ? 1.334 14.501 3.597 1.00 81.69 90 ARG A O 1
ATOM 663 N N . TYR A 1 91 ? 2.633 13.440 5.078 1.00 88.25 91 TYR A N 1
ATOM 664 C CA . TYR A 1 91 ? 3.884 13.479 4.338 1.0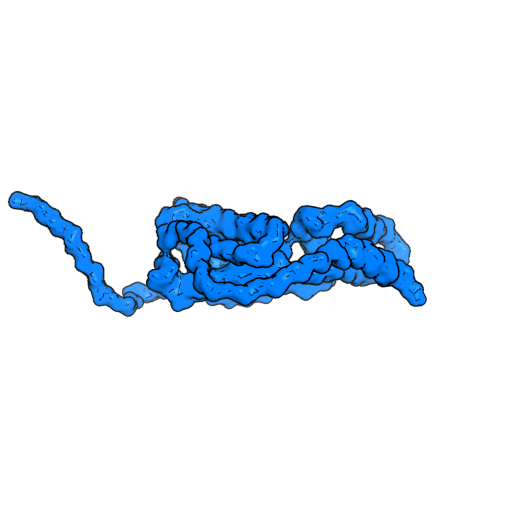0 88.25 91 TYR A CA 1
ATOM 665 C C . TYR A 1 91 ? 3.965 12.355 3.292 1.00 88.25 91 TYR A C 1
ATOM 667 O O . TYR A 1 91 ? 4.409 12.596 2.164 1.00 88.25 91 TYR A O 1
ATOM 675 N N . TRP A 1 92 ? 3.537 11.128 3.608 1.00 91.31 92 TRP A N 1
ATOM 676 C CA . TRP A 1 92 ? 3.638 10.001 2.668 1.00 91.31 92 TRP A CA 1
ATOM 677 C C . TRP A 1 92 ? 2.445 9.925 1.714 1.00 91.31 92 TRP A C 1
ATOM 679 O O . TRP A 1 92 ? 1.342 9.527 2.090 1.00 91.31 92 TRP A O 1
ATOM 689 N N . SER A 1 93 ? 2.663 10.265 0.442 1.00 92.75 93 SER A N 1
ATOM 690 C CA . SER A 1 93 ? 1.660 10.167 -0.625 1.00 92.75 93 SER A CA 1
ATOM 691 C C . SER A 1 93 ? 2.011 9.086 -1.651 1.00 92.75 93 SER A C 1
ATOM 693 O O . SER A 1 93 ? 3.183 8.752 -1.836 1.00 92.75 93 SER A O 1
ATOM 695 N N . LYS A 1 94 ? 0.994 8.573 -2.364 1.00 94.56 94 LYS A N 1
ATOM 696 C CA . LYS A 1 94 ? 1.173 7.625 -3.481 1.00 94.56 94 LYS A CA 1
ATOM 697 C C . LYS A 1 94 ? 2.203 8.144 -4.486 1.00 94.56 94 LYS A C 1
ATOM 699 O O . LYS A 1 94 ? 3.126 7.427 -4.850 1.00 94.56 94 LYS A O 1
ATOM 704 N N . GLU A 1 95 ? 2.067 9.407 -4.882 1.00 94.75 95 GLU A N 1
ATOM 705 C CA . GLU A 1 95 ? 2.952 10.039 -5.862 1.00 94.75 95 GLU A CA 1
ATOM 706 C C . GLU A 1 95 ? 4.387 10.173 -5.337 1.00 94.75 95 GLU A C 1
ATOM 708 O O . GLU A 1 95 ? 5.337 9.898 -6.066 1.00 94.75 95 GLU A O 1
ATOM 713 N N . ARG A 1 96 ? 4.567 10.533 -4.057 1.00 95.00 96 ARG A N 1
ATOM 714 C CA . ARG A 1 96 ? 5.901 10.614 -3.446 1.00 95.00 96 ARG A CA 1
ATOM 715 C C . ARG A 1 96 ? 6.586 9.253 -3.425 1.00 95.00 96 ARG A C 1
ATOM 717 O O . ARG A 1 96 ? 7.737 9.165 -3.836 1.00 95.00 96 ARG A O 1
ATOM 724 N N . ILE A 1 97 ? 5.884 8.210 -2.987 1.00 95.94 97 ILE A N 1
ATOM 725 C CA . ILE A 1 97 ? 6.443 6.856 -2.920 1.00 95.94 97 ILE A CA 1
ATOM 726 C C . ILE A 1 97 ? 6.802 6.346 -4.311 1.00 95.94 97 ILE A C 1
ATOM 728 O O . ILE A 1 97 ? 7.924 5.901 -4.513 1.00 95.94 97 ILE A O 1
ATOM 732 N N . LEU A 1 98 ? 5.910 6.492 -5.291 1.00 96.12 98 LEU A N 1
ATOM 733 C CA . LEU A 1 98 ? 6.191 6.063 -6.662 1.00 96.12 98 LEU A CA 1
ATOM 734 C C . LEU A 1 98 ? 7.376 6.819 -7.284 1.00 96.12 98 LEU A C 1
ATOM 736 O O . LEU A 1 98 ? 8.179 6.221 -7.993 1.00 96.12 98 LEU A O 1
ATOM 740 N N . ASN A 1 99 ? 7.507 8.123 -7.030 1.00 94.19 99 ASN A N 1
ATOM 741 C CA . ASN A 1 99 ? 8.555 8.936 -7.653 1.00 94.19 99 ASN A CA 1
ATOM 742 C C . ASN A 1 99 ? 9.923 8.823 -6.983 1.00 94.19 99 ASN A C 1
ATOM 744 O O . ASN A 1 99 ? 10.941 8.901 -7.672 1.00 94.19 99 ASN A O 1
ATOM 748 N N . GLN A 1 100 ? 9.949 8.725 -5.655 1.00 94.06 100 GLN A N 1
ATOM 749 C CA . GLN A 1 100 ? 11.185 8.789 -4.873 1.00 94.06 100 GLN A CA 1
ATOM 750 C C . GLN A 1 100 ? 11.653 7.411 -4.401 1.00 94.06 100 GLN A C 1
ATOM 752 O O . GLN A 1 100 ? 12.849 7.235 -4.202 1.00 94.06 100 GLN A O 1
ATOM 757 N N . TYR A 1 101 ? 10.736 6.449 -4.245 1.00 95.19 101 TYR A N 1
ATOM 758 C CA . TYR A 1 101 ? 11.008 5.140 -3.647 1.00 95.19 101 TYR A CA 1
ATOM 759 C C . TYR A 1 101 ? 10.257 3.997 -4.368 1.00 95.19 101 TYR A C 1
ATOM 761 O O . TYR A 1 101 ? 9.490 3.274 -3.721 1.00 95.19 101 TYR A O 1
ATOM 769 N N . PRO A 1 102 ? 10.414 3.813 -5.695 1.00 95.88 102 PRO A N 1
ATOM 770 C CA . PRO A 1 102 ? 9.702 2.758 -6.423 1.00 95.88 102 PRO A CA 1
ATOM 771 C C . PRO A 1 102 ? 10.006 1.340 -5.906 1.00 95.88 102 PRO A C 1
ATOM 773 O O . PRO A 1 102 ? 9.160 0.460 -6.003 1.00 95.88 102 PRO A O 1
ATOM 776 N N . GLU A 1 103 ? 11.160 1.125 -5.288 1.00 95.69 103 GLU A N 1
ATOM 777 C CA . GLU A 1 103 ? 11.581 -0.119 -4.637 1.00 95.69 103 GLU A CA 1
ATOM 778 C C . GLU A 1 103 ? 10.718 -0.384 -3.414 1.00 95.69 103 GLU A C 1
ATOM 780 O O . GLU A 1 103 ? 10.132 -1.453 -3.277 1.00 95.69 103 GLU A O 1
ATOM 785 N N . LYS A 1 104 ? 10.515 0.642 -2.581 1.00 96.12 104 LYS A N 1
ATOM 786 C CA . LYS A 1 104 ? 9.588 0.545 -1.454 1.00 96.12 104 LYS A CA 1
ATOM 787 C C . LYS A 1 104 ? 8.152 0.352 -1.939 1.00 96.12 104 LYS A C 1
ATOM 789 O O . LYS A 1 104 ? 7.391 -0.377 -1.310 1.00 96.12 104 LYS A O 1
ATOM 794 N N . ALA A 1 105 ? 7.777 0.989 -3.050 1.00 97.12 105 ALA A N 1
ATOM 795 C CA . ALA A 1 105 ? 6.474 0.788 -3.673 1.00 97.12 105 ALA A CA 1
ATOM 796 C C . ALA A 1 105 ? 6.272 -0.680 -4.087 1.00 97.12 105 ALA A C 1
ATOM 798 O O . ALA A 1 105 ? 5.204 -1.230 -3.821 1.00 97.12 105 ALA A O 1
ATOM 799 N N . TYR A 1 106 ? 7.296 -1.300 -4.682 1.00 97.88 106 TYR A N 1
ATOM 800 C CA . TYR A 1 106 ? 7.312 -2.709 -5.069 1.00 97.88 106 TYR A CA 1
ATOM 801 C C . TYR A 1 106 ? 7.269 -3.650 -3.856 1.00 97.88 106 TYR A C 1
ATOM 803 O O . TYR A 1 106 ? 6.452 -4.570 -3.807 1.00 97.88 106 TYR A O 1
ATOM 811 N N . ASP A 1 107 ? 8.091 -3.393 -2.838 1.00 96.75 107 ASP A N 1
ATOM 812 C CA . ASP A 1 107 ? 8.158 -4.219 -1.627 1.00 96.75 107 ASP A CA 1
ATOM 813 C C . ASP A 1 107 ? 6.805 -4.298 -0.916 1.00 96.75 107 ASP A C 1
ATOM 815 O O . ASP A 1 107 ? 6.404 -5.366 -0.446 1.00 96.75 107 ASP A O 1
ATOM 819 N N . LEU A 1 108 ? 6.085 -3.172 -0.888 1.00 96.44 108 LEU A N 1
ATOM 820 C CA . LEU A 1 108 ? 4.765 -3.038 -0.278 1.00 96.44 108 LEU A CA 1
ATOM 821 C C . LEU A 1 108 ? 3.629 -3.659 -1.103 1.00 96.44 108 LEU A C 1
ATOM 823 O O . LEU A 1 108 ? 2.496 -3.663 -0.617 1.00 96.44 108 LEU A O 1
ATOM 827 N N . LEU A 1 109 ? 3.879 -4.137 -2.332 1.00 97.12 109 LEU A N 1
ATOM 828 C CA . LEU A 1 109 ? 2.829 -4.736 -3.161 1.00 97.12 109 LEU A CA 1
ATOM 829 C C . LEU A 1 109 ? 2.152 -5.906 -2.424 1.00 97.12 109 LEU A C 1
ATOM 831 O O . LEU A 1 109 ? 2.852 -6.748 -1.854 1.00 97.12 109 LEU A O 1
ATOM 835 N N . PRO A 1 110 ? 0.811 -5.989 -2.458 1.00 95.88 110 PRO A N 1
ATOM 836 C CA . PRO A 1 110 ? 0.090 -7.169 -2.012 1.00 95.88 110 PRO A CA 1
ATOM 837 C C . PRO A 1 110 ? 0.534 -8.410 -2.791 1.00 95.88 110 PRO A C 1
ATOM 839 O O . PRO A 1 110 ? 0.818 -8.329 -3.987 1.00 95.88 110 PRO A O 1
ATOM 842 N N . ASP A 1 111 ? 0.551 -9.568 -2.133 1.00 94.38 111 ASP A N 1
ATOM 843 C CA . ASP A 1 111 ? 1.097 -10.800 -2.716 1.00 94.38 111 ASP A CA 1
ATOM 844 C C . ASP A 1 111 ? 0.369 -11.224 -3.999 1.00 94.38 111 ASP A C 1
ATOM 846 O O . ASP A 1 111 ? 1.004 -11.676 -4.947 1.00 94.38 111 ASP A O 1
ATOM 850 N N . HIS A 1 112 ? -0.948 -11.010 -4.090 1.00 94.38 112 HIS A N 1
ATOM 851 C CA . HIS A 1 112 ? -1.716 -11.312 -5.307 1.00 94.38 112 HIS A CA 1
ATOM 852 C C . HIS A 1 112 ? -1.421 -10.370 -6.480 1.00 94.38 112 HIS A C 1
ATOM 854 O O . HIS A 1 112 ? -1.826 -10.679 -7.598 1.00 94.38 112 HIS A O 1
ATOM 860 N N . LEU A 1 113 ? -0.734 -9.244 -6.255 1.00 95.69 113 LEU A N 1
ATOM 861 C CA . LEU A 1 113 ? -0.222 -8.382 -7.325 1.00 95.69 113 LEU A CA 1
ATOM 862 C C . LEU A 1 113 ? 1.212 -8.741 -7.735 1.00 95.69 113 LEU A C 1
ATOM 864 O O . LEU A 1 113 ? 1.642 -8.346 -8.816 1.00 95.69 113 LEU A O 1
ATOM 868 N N . LYS A 1 114 ? 1.956 -9.493 -6.912 1.00 94.81 114 LYS A N 1
ATOM 869 C CA . LYS A 1 114 ? 3.330 -9.933 -7.202 1.00 94.81 114 LYS A CA 1
ATOM 870 C C . LYS A 1 114 ? 3.332 -11.164 -8.110 1.00 94.81 114 LYS A C 1
ATOM 872 O O . LYS A 1 114 ? 3.724 -12.256 -7.707 1.00 94.81 114 LYS A O 1
ATOM 877 N N . SER A 1 115 ? 2.874 -10.990 -9.350 1.00 95.69 115 SER A N 1
ATOM 878 C CA . SER A 1 115 ? 2.918 -12.065 -10.345 1.00 95.69 115 SER A CA 1
ATOM 879 C C . SER A 1 115 ? 4.364 -12.444 -10.691 1.00 95.69 115 SER A C 1
ATOM 881 O O . SER A 1 115 ? 5.308 -11.678 -10.454 1.00 95.69 115 SER A O 1
ATOM 883 N N . LYS A 1 116 ? 4.547 -13.631 -11.281 1.00 96.31 116 LYS A N 1
ATOM 884 C CA . LYS A 1 116 ? 5.865 -14.062 -11.756 1.00 96.31 116 LYS A CA 1
ATOM 885 C C . LYS A 1 116 ? 6.399 -13.098 -12.816 1.00 96.31 116 LYS A C 1
ATOM 887 O O . LYS A 1 116 ? 7.551 -12.695 -12.745 1.00 96.31 116 LYS A O 1
ATOM 892 N N . GLU A 1 117 ? 5.551 -12.683 -13.749 1.00 96.12 117 GLU A N 1
ATOM 893 C CA . GLU A 1 117 ? 5.897 -11.757 -14.830 1.00 96.12 117 GLU A CA 1
ATOM 894 C C . GLU A 1 117 ? 6.342 -10.400 -14.283 1.00 96.12 117 GLU A C 1
ATOM 896 O O . GLU A 1 117 ? 7.342 -9.847 -14.739 1.00 96.12 117 GLU A O 1
ATOM 901 N N . LEU A 1 118 ? 5.629 -9.876 -13.280 1.00 96.81 118 LEU A N 1
ATOM 902 C CA . LEU A 1 118 ? 6.017 -8.640 -12.609 1.00 96.81 118 LEU A CA 1
ATOM 903 C C . LEU A 1 118 ? 7.372 -8.792 -11.906 1.00 96.81 118 LEU A C 1
ATOM 905 O O . LEU A 1 118 ? 8.212 -7.898 -11.999 1.00 96.81 118 LEU A O 1
ATOM 909 N N . SER A 1 119 ? 7.583 -9.922 -11.229 1.00 97.50 119 SER A N 1
ATOM 910 C CA . SER A 1 119 ? 8.825 -10.203 -10.505 1.00 97.50 119 SER A CA 1
ATOM 911 C C . SER A 1 119 ? 10.018 -10.333 -11.450 1.00 97.50 119 SER A C 1
ATOM 913 O O . SER A 1 119 ? 11.046 -9.696 -11.232 1.00 97.50 119 SER A O 1
ATOM 915 N N . ASP A 1 120 ? 9.859 -11.072 -12.548 1.00 98.00 120 ASP A N 1
ATOM 916 C CA . ASP A 1 120 ? 10.883 -11.219 -13.582 1.00 98.00 120 ASP A CA 1
ATOM 917 C C . ASP A 1 120 ? 11.218 -9.858 -14.221 1.00 98.00 120 ASP A C 1
ATOM 919 O O . ASP A 1 120 ? 12.391 -9.528 -14.413 1.00 98.00 120 ASP A O 1
ATOM 923 N N . ALA A 1 121 ? 10.203 -9.036 -14.522 1.00 97.56 121 ALA A N 1
ATOM 924 C CA . ALA A 1 121 ? 10.394 -7.698 -15.082 1.00 97.56 121 ALA A CA 1
ATOM 925 C C . ALA A 1 121 ? 11.131 -6.766 -14.108 1.00 97.56 121 ALA A C 1
ATOM 927 O O . ALA A 1 121 ? 12.047 -6.044 -14.508 1.00 97.56 121 ALA A O 1
ATOM 928 N N . TRP A 1 122 ? 10.765 -6.804 -12.825 1.00 98.00 122 TRP A N 1
ATOM 929 C CA . TRP A 1 122 ? 11.430 -6.047 -11.768 1.00 98.00 122 TRP A CA 1
ATOM 930 C C . TRP A 1 122 ? 12.902 -6.451 -11.617 1.00 98.00 122 TRP A C 1
ATOM 932 O O . TRP A 1 122 ? 13.792 -5.599 -11.587 1.00 98.00 122 TRP A O 1
ATOM 942 N N . GLU A 1 123 ? 13.182 -7.754 -11.587 1.00 97.56 123 GLU A N 1
ATOM 943 C CA . GLU A 1 123 ? 14.549 -8.270 -11.537 1.00 97.56 123 GLU A CA 1
ATOM 944 C C . GLU A 1 123 ? 15.370 -7.894 -12.768 1.00 97.56 123 GLU A C 1
ATOM 946 O O . GLU A 1 123 ? 16.544 -7.541 -12.635 1.00 97.56 123 GLU A O 1
ATOM 951 N N . ALA A 1 124 ? 14.774 -7.962 -13.960 1.00 97.38 124 ALA A N 1
ATOM 952 C CA . ALA A 1 124 ? 15.441 -7.572 -15.193 1.00 97.38 124 ALA A CA 1
ATOM 953 C C . ALA A 1 124 ? 15.875 -6.102 -15.130 1.00 97.38 124 ALA A C 1
ATOM 955 O O . ALA A 1 124 ? 17.035 -5.809 -15.414 1.00 97.38 124 ALA A O 1
ATOM 956 N N . LEU A 1 125 ? 14.999 -5.196 -14.677 1.00 96.94 125 LEU A N 1
ATOM 957 C CA . LEU A 1 125 ? 15.337 -3.782 -14.479 1.00 96.94 125 LEU A CA 1
ATOM 958 C C . LEU A 1 125 ? 16.486 -3.587 -13.482 1.00 96.94 125 LEU A C 1
ATOM 960 O O . LEU A 1 125 ? 17.354 -2.749 -13.706 1.00 96.94 125 LEU A O 1
ATOM 964 N N . ASN A 1 126 ? 16.538 -4.372 -12.406 1.00 95.38 126 ASN A N 1
ATOM 965 C CA . ASN A 1 126 ? 17.592 -4.247 -11.392 1.00 95.38 126 ASN A CA 1
ATOM 966 C C . ASN A 1 126 ? 18.950 -4.812 -11.828 1.00 95.38 126 ASN A C 1
ATOM 968 O O . ASN A 1 126 ? 19.966 -4.488 -11.217 1.00 95.38 126 ASN A O 1
ATOM 972 N N . LYS A 1 127 ? 18.985 -5.634 -12.881 1.00 96.62 127 LYS A N 1
ATOM 973 C CA . LYS A 1 127 ? 20.220 -6.185 -13.464 1.00 96.62 127 LYS A CA 1
ATOM 974 C C . LYS A 1 127 ? 20.741 -5.356 -14.648 1.00 96.62 127 LYS A C 1
ATOM 976 O O . LYS A 1 127 ? 21.839 -5.624 -15.131 1.00 96.62 127 LYS A O 1
ATOM 981 N N . ARG A 1 128 ? 19.978 -4.367 -15.134 1.00 94.94 128 ARG A N 1
ATOM 982 C CA . ARG A 1 128 ? 20.373 -3.486 -16.248 1.00 94.94 128 ARG A CA 1
ATOM 983 C C . ARG A 1 128 ? 21.487 -2.536 -15.806 1.00 94.94 128 ARG A C 1
ATOM 985 O O . ARG A 1 128 ? 21.344 -1.817 -14.823 1.00 94.94 128 ARG A O 1
ATOM 992 N N . SER A 1 129 ? 22.572 -2.499 -16.573 1.00 95.12 129 SER A N 1
ATOM 993 C CA . SER A 1 129 ? 23.713 -1.592 -16.364 1.00 95.12 129 SER A CA 1
ATOM 994 C C . SER A 1 129 ? 23.924 -0.607 -17.521 1.00 95.12 129 SER A C 1
ATOM 996 O O . SER A 1 129 ? 24.810 0.237 -17.467 1.00 95.12 129 SER A O 1
ATOM 998 N N . ASP A 1 130 ? 23.134 -0.728 -18.586 1.00 96.25 130 ASP A N 1
ATOM 999 C CA . ASP A 1 130 ? 23.159 0.096 -19.801 1.00 96.25 130 ASP A 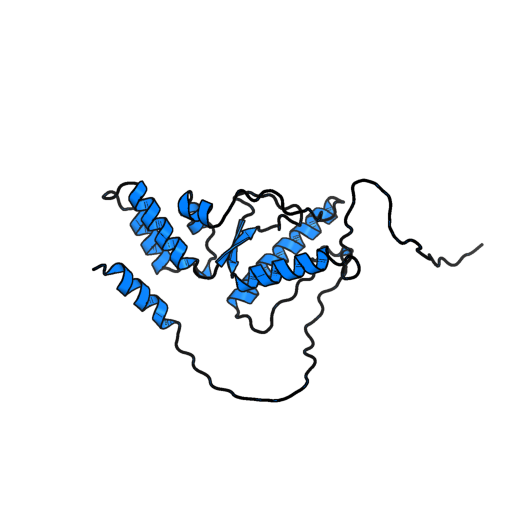CA 1
ATOM 1000 C C . ASP A 1 130 ? 22.357 1.404 -19.668 1.00 96.25 130 ASP A C 1
ATOM 1002 O O . ASP A 1 130 ? 22.433 2.272 -20.537 1.00 96.25 130 ASP A O 1
ATOM 1006 N N . LEU A 1 131 ? 21.590 1.561 -18.586 1.00 94.19 131 LEU A N 1
ATOM 1007 C CA . LEU A 1 131 ? 20.761 2.733 -18.316 1.00 94.19 131 LEU A CA 1
ATOM 1008 C C . LEU A 1 131 ? 21.292 3.537 -17.129 1.00 94.19 131 LEU A C 1
ATOM 1010 O O . LEU A 1 131 ? 21.824 2.993 -16.166 1.00 94.19 131 LEU A O 1
ATOM 1014 N N . SER A 1 132 ? 21.075 4.854 -17.167 1.00 96.88 132 SER A N 1
ATOM 1015 C CA . SER A 1 132 ? 21.298 5.703 -15.993 1.00 96.88 132 SER A CA 1
ATOM 1016 C C . SER A 1 132 ? 20.322 5.349 -14.866 1.00 96.88 132 SER A C 1
ATOM 1018 O O . SER A 1 132 ? 19.178 4.974 -15.131 1.00 96.88 132 SER A O 1
ATOM 1020 N N . GLU A 1 133 ? 20.712 5.582 -13.610 1.00 94.12 133 GLU A N 1
ATOM 1021 C CA . GLU A 1 133 ? 19.821 5.360 -12.459 1.00 94.12 133 GLU A CA 1
ATOM 1022 C C . GLU A 1 133 ? 18.537 6.204 -12.541 1.00 94.12 133 GLU A C 1
ATOM 1024 O O . GLU A 1 133 ? 17.467 5.790 -12.101 1.00 94.12 133 GLU A O 1
ATOM 1029 N N . ALA A 1 134 ? 18.597 7.387 -13.163 1.00 95.19 134 ALA A N 1
ATOM 1030 C CA . ALA A 1 134 ? 17.408 8.198 -13.408 1.00 95.19 134 ALA A CA 1
ATOM 1031 C C . ALA A 1 134 ? 16.424 7.524 -14.380 1.00 95.19 134 ALA A C 1
ATOM 1033 O O . ALA A 1 134 ? 15.212 7.578 -14.156 1.00 95.19 134 ALA A O 1
ATOM 1034 N N . SER A 1 135 ? 16.939 6.875 -15.427 1.00 96.38 135 SER A N 1
ATOM 1035 C CA . SER A 1 135 ? 16.131 6.099 -16.371 1.00 96.38 135 SER A CA 1
ATOM 1036 C C . SER A 1 135 ? 15.574 4.834 -15.716 1.00 96.38 135 SER A C 1
ATOM 1038 O O . SER A 1 135 ? 14.374 4.594 -15.821 1.00 96.38 135 SER A O 1
ATOM 1040 N N . LEU A 1 136 ? 16.397 4.082 -14.974 1.00 96.19 136 LEU A N 1
ATOM 1041 C CA . LEU A 1 136 ? 15.959 2.878 -14.258 1.00 96.19 136 LEU A CA 1
ATOM 1042 C C . LEU A 1 136 ? 14.862 3.190 -13.245 1.00 96.19 136 LEU A C 1
ATOM 1044 O O . LEU A 1 136 ? 13.823 2.537 -13.248 1.00 96.19 136 LEU A O 1
ATOM 1048 N N . ARG A 1 137 ? 15.030 4.245 -12.440 1.00 96.25 137 ARG A N 1
ATOM 1049 C CA . ARG A 1 137 ? 13.999 4.688 -11.494 1.00 96.25 137 ARG A CA 1
ATOM 1050 C C . ARG A 1 137 ? 12.680 5.008 -12.196 1.00 96.25 137 ARG A C 1
ATOM 1052 O O . ARG A 1 137 ? 11.617 4.666 -11.684 1.00 96.25 137 ARG A O 1
ATOM 1059 N N . ARG A 1 138 ? 12.726 5.653 -13.369 1.00 96.94 138 ARG A N 1
ATOM 1060 C CA . ARG A 1 138 ? 11.526 5.927 -14.172 1.00 96.94 138 ARG A CA 1
ATOM 1061 C C . ARG A 1 138 ? 10.873 4.628 -14.646 1.00 96.94 138 ARG A C 1
ATOM 1063 O O . ARG A 1 138 ? 9.662 4.503 -14.511 1.00 96.94 138 ARG A O 1
ATOM 1070 N N . GLU A 1 139 ? 11.640 3.676 -15.169 1.00 97.56 139 GLU A N 1
ATOM 1071 C CA . GLU A 1 139 ? 11.105 2.388 -15.635 1.00 97.56 139 GLU A CA 1
ATOM 1072 C C . GLU A 1 139 ? 10.504 1.562 -14.486 1.00 97.56 139 GLU A C 1
ATOM 1074 O O . GLU A 1 139 ? 9.363 1.112 -14.594 1.00 97.56 139 GLU A O 1
ATOM 1079 N N . ARG A 1 140 ? 11.205 1.461 -13.347 1.00 97.88 140 ARG A N 1
ATOM 1080 C CA . ARG A 1 140 ? 10.706 0.826 -12.114 1.00 97.88 140 ARG A CA 1
ATOM 1081 C C . ARG A 1 140 ? 9.409 1.478 -11.636 1.00 97.88 140 ARG A C 1
ATOM 1083 O O . ARG A 1 140 ? 8.442 0.784 -11.325 1.00 97.88 140 ARG A O 1
ATOM 1090 N N . ARG A 1 141 ? 9.357 2.816 -11.626 1.00 97.62 141 ARG A N 1
ATOM 1091 C CA . ARG A 1 141 ? 8.144 3.568 -11.281 1.00 97.62 141 ARG A CA 1
ATOM 1092 C C . ARG A 1 141 ? 6.982 3.207 -12.194 1.00 97.62 141 ARG A C 1
ATOM 1094 O O . ARG A 1 141 ? 5.898 2.958 -11.677 1.00 97.62 141 ARG A O 1
ATOM 1101 N N . GLU A 1 142 ? 7.167 3.231 -13.514 1.00 97.75 142 GLU A N 1
ATOM 1102 C CA . GLU A 1 142 ? 6.073 2.933 -14.446 1.00 97.75 142 GLU A CA 1
ATOM 1103 C C . GLU A 1 142 ? 5.567 1.499 -14.260 1.00 97.75 142 GLU A C 1
ATOM 1105 O O . GLU A 1 142 ? 4.362 1.298 -14.145 1.00 97.75 142 GLU A O 1
ATOM 1110 N N . LEU A 1 143 ? 6.468 0.522 -14.116 1.00 97.50 143 LEU A N 1
ATOM 1111 C CA . LEU A 1 143 ? 6.101 -0.875 -13.869 1.00 97.50 143 LEU A CA 1
ATOM 1112 C C . LEU A 1 143 ? 5.201 -1.028 -12.626 1.00 97.50 143 LEU A C 1
ATOM 1114 O O . LEU A 1 143 ? 4.136 -1.653 -12.675 1.00 97.50 143 LEU A O 1
ATOM 1118 N N . VAL A 1 144 ? 5.593 -0.406 -11.512 1.00 97.56 144 VAL A N 1
ATOM 1119 C CA . VAL A 1 144 ? 4.830 -0.470 -10.257 1.00 97.56 144 VAL A CA 1
ATOM 1120 C C . VAL A 1 144 ? 3.545 0.363 -10.330 1.00 97.56 144 VAL A C 1
ATOM 1122 O O . VAL A 1 144 ? 2.495 -0.066 -9.850 1.00 97.56 144 VAL A O 1
ATOM 1125 N N . ARG A 1 145 ? 3.582 1.539 -10.968 1.00 96.81 145 ARG A N 1
ATOM 1126 C CA . ARG A 1 145 ? 2.414 2.417 -11.161 1.00 96.81 145 ARG A CA 1
ATOM 1127 C C . ARG A 1 145 ? 1.313 1.717 -11.952 1.00 96.81 145 ARG A C 1
ATOM 1129 O O . ARG A 1 145 ? 0.145 1.844 -11.585 1.00 96.81 145 ARG A O 1
ATOM 1136 N N . GLU A 1 146 ? 1.682 0.998 -13.006 1.00 96.69 146 GLU A N 1
ATOM 1137 C CA . GLU A 1 146 ? 0.756 0.220 -13.828 1.00 96.69 146 GLU A CA 1
ATOM 1138 C C . GLU A 1 146 ? 0.110 -0.913 -13.026 1.00 96.69 146 GLU A C 1
ATOM 1140 O O . GLU A 1 146 ? -1.110 -1.069 -13.064 1.00 96.69 146 GLU A O 1
ATOM 1145 N N . THR A 1 147 ? 0.900 -1.622 -12.216 1.00 96.56 147 THR A N 1
ATOM 1146 C CA . THR A 1 147 ? 0.408 -2.671 -11.303 1.00 96.56 147 THR A CA 1
ATOM 1147 C C . THR A 1 147 ? -0.590 -2.119 -10.272 1.00 96.56 147 THR A C 1
ATOM 1149 O O . THR A 1 147 ? -1.559 -2.778 -9.911 1.00 96.56 147 THR A O 1
ATOM 1152 N N . LEU A 1 148 ? -0.404 -0.872 -9.829 1.00 97.25 148 LEU A N 1
ATOM 1153 C CA . LEU A 1 148 ? -1.236 -0.202 -8.820 1.00 97.25 148 LEU A CA 1
ATOM 1154 C C . LEU A 1 148 ? -2.418 0.601 -9.404 1.00 97.25 148 LEU A C 1
ATOM 1156 O O . LEU A 1 148 ? -2.973 1.485 -8.728 1.00 97.25 148 LEU A O 1
ATOM 1160 N N . LYS A 1 149 ? -2.825 0.328 -10.651 1.00 93.75 149 LYS A N 1
ATOM 1161 C CA . LYS A 1 149 ? -4.052 0.874 -11.257 1.00 93.75 149 LYS A CA 1
ATOM 1162 C C . LYS A 1 149 ? -5.287 0.248 -10.603 1.00 93.75 149 LYS A C 1
ATOM 1164 O O . LYS A 1 149 ? -5.828 -0.739 -11.076 1.00 93.75 149 LYS A O 1
ATOM 1169 N N . GLY A 1 150 ? -5.728 0.834 -9.496 1.00 95.69 150 GLY A N 1
ATOM 1170 C CA . GLY A 1 150 ? -6.839 0.320 -8.684 1.00 95.69 150 GLY A CA 1
ATOM 1171 C C . GLY A 1 150 ? -6.542 0.295 -7.189 1.00 95.69 150 GLY A C 1
ATOM 1172 O O . GLY A 1 150 ? -7.417 -0.053 -6.407 1.00 95.69 150 GLY A O 1
ATOM 1173 N N . TYR A 1 151 ? -5.337 0.712 -6.790 1.00 97.81 151 TYR A N 1
ATOM 1174 C CA . TYR A 1 151 ? -4.894 0.737 -5.400 1.00 97.81 151 TYR A CA 1
ATOM 1175 C C . TYR A 1 151 ? -4.596 2.160 -4.938 1.00 97.81 151 TYR A C 1
ATOM 1177 O O . TYR A 1 151 ? -3.999 2.965 -5.667 1.00 97.81 151 TYR A O 1
ATOM 1185 N N . ASP A 1 152 ? -4.976 2.454 -3.703 1.00 96.75 152 ASP A N 1
ATOM 1186 C CA . ASP A 1 152 ? -4.590 3.656 -2.978 1.00 96.75 152 ASP A CA 1
ATOM 1187 C C . ASP A 1 152 ? -3.460 3.339 -1.994 1.00 96.75 152 ASP A C 1
ATOM 1189 O O . ASP A 1 152 ? -3.315 2.212 -1.519 1.00 96.75 152 ASP A O 1
ATOM 1193 N N . LEU A 1 153 ? -2.658 4.359 -1.678 1.00 95.94 153 LEU A N 1
ATOM 1194 C CA . LEU A 1 153 ? -1.768 4.296 -0.524 1.00 95.94 153 LEU A CA 1
ATOM 1195 C C . LEU A 1 153 ? -2.605 4.577 0.725 1.00 95.94 153 LEU A C 1
ATOM 1197 O O . LEU A 1 153 ? -3.135 5.687 0.861 1.00 95.94 153 LEU A O 1
ATOM 1201 N N . ASP A 1 154 ? -2.681 3.608 1.622 1.00 95.19 154 ASP A N 1
ATOM 1202 C CA . ASP A 1 154 ? -3.371 3.701 2.906 1.00 95.19 154 ASP A CA 1
ATOM 1203 C C . ASP A 1 154 ? -2.387 3.485 4.061 1.00 95.19 154 ASP A C 1
ATOM 1205 O O . ASP A 1 154 ? -1.283 2.969 3.866 1.00 95.19 154 ASP A O 1
ATOM 1209 N N . HIS A 1 155 ? -2.775 3.882 5.268 1.00 93.31 155 HIS A N 1
ATOM 1210 C CA . HIS A 1 155 ? -2.034 3.539 6.475 1.00 93.31 155 HIS A CA 1
ATOM 1211 C C . HIS A 1 155 ? -2.463 2.166 7.005 1.00 93.31 155 HIS A C 1
ATOM 1213 O O . HIS A 1 155 ? -3.584 1.740 6.765 1.00 93.31 155 HIS A O 1
ATOM 1219 N N . LYS A 1 156 ? -1.619 1.422 7.727 1.00 93.94 156 LYS A N 1
ATOM 1220 C CA . LYS A 1 156 ? -2.050 0.159 8.364 1.00 93.94 156 LYS A CA 1
ATOM 1221 C C . LYS A 1 156 ? -2.972 0.474 9.533 1.00 93.94 156 LYS A C 1
ATOM 1223 O O . LYS A 1 156 ? -4.162 0.163 9.481 1.00 93.94 156 LYS A O 1
ATOM 1228 N N . VAL A 1 157 ? -2.446 1.224 10.492 1.00 88.88 157 VAL A N 1
ATOM 1229 C CA . VAL A 1 157 ? -3.208 1.932 11.519 1.00 88.88 157 VAL A CA 1
ATOM 1230 C C . VAL A 1 157 ? -3.564 3.310 10.976 1.00 88.88 157 VAL A C 1
ATOM 1232 O O . VAL A 1 157 ? -2.674 4.081 10.618 1.00 88.88 157 VAL A O 1
ATOM 1235 N N . ASP A 1 158 ? -4.857 3.614 10.894 1.00 85.50 158 ASP A N 1
ATOM 1236 C CA . ASP A 1 158 ? -5.344 4.890 10.362 1.00 85.50 158 ASP A CA 1
ATOM 1237 C C . ASP A 1 158 ? -4.787 6.079 11.170 1.00 85.50 158 ASP A C 1
ATOM 1239 O O . ASP A 1 158 ? -4.711 6.019 12.400 1.00 85.50 158 ASP A O 1
ATOM 1243 N N . LEU A 1 159 ? -4.416 7.177 10.501 1.00 83.94 159 LEU A N 1
ATOM 1244 C CA . LEU A 1 159 ? -3.952 8.397 11.176 1.00 83.94 159 LEU A CA 1
ATOM 1245 C C . LEU A 1 159 ? -5.011 8.954 12.131 1.00 83.94 159 LEU A C 1
ATOM 1247 O O . LEU A 1 159 ? -4.684 9.467 13.201 1.00 83.94 159 LEU A O 1
ATOM 1251 N N . GLN A 1 160 ? -6.289 8.818 11.769 1.00 73.69 160 GLN A N 1
ATOM 1252 C CA . GLN A 1 160 ? -7.398 9.201 12.628 1.00 73.69 160 GLN A CA 1
ATOM 1253 C C . GLN A 1 160 ? -7.432 8.369 13.897 1.00 73.69 160 GLN A C 1
ATOM 1255 O O . GLN A 1 160 ? -7.944 8.869 14.875 1.00 73.69 160 GLN A O 1
ATOM 1260 N N . LEU A 1 161 ? -6.881 7.157 13.918 1.00 76.50 161 LEU A N 1
ATOM 1261 C CA . LEU A 1 161 ? -6.836 6.273 15.085 1.00 76.50 161 LEU A CA 1
ATOM 1262 C C . LEU A 1 161 ? -5.534 6.403 15.895 1.00 76.50 161 LEU A C 1
ATOM 1264 O O . LEU A 1 161 ? -5.274 5.592 16.781 1.00 76.50 161 LEU A O 1
ATOM 1268 N N . GLY A 1 162 ? -4.709 7.414 15.604 1.00 75.75 162 GLY A N 1
ATOM 1269 C CA . GLY A 1 162 ? -3.400 7.603 16.237 1.00 75.75 162 GLY A CA 1
ATOM 1270 C C . GLY A 1 162 ? -2.254 6.872 15.532 1.00 75.75 162 GLY A C 1
ATOM 1271 O O . GLY A 1 162 ? -1.142 6.827 16.062 1.00 75.75 162 GLY A O 1
ATOM 1272 N N . GLY A 1 163 ? -2.494 6.328 14.335 1.00 84.06 163 GLY A N 1
ATOM 1273 C CA . GLY A 1 163 ? -1.441 5.806 13.474 1.00 84.06 163 GLY A CA 1
ATOM 1274 C C . GLY A 1 163 ? -0.410 6.879 13.117 1.00 84.06 163 GLY A C 1
ATOM 1275 O O . GLY A 1 163 ? -0.727 8.061 12.982 1.00 84.06 163 GLY A O 1
ATOM 1276 N N . LYS A 1 164 ? 0.850 6.468 12.954 1.00 87.44 164 LYS A N 1
ATOM 1277 C CA . LYS A 1 164 ? 1.940 7.372 12.560 1.00 87.44 164 LYS A CA 1
ATOM 1278 C C . LYS A 1 164 ? 2.014 7.485 11.045 1.00 87.44 164 LYS A C 1
ATOM 1280 O O . LYS A 1 164 ? 1.874 6.484 10.343 1.00 87.44 164 LYS A O 1
ATOM 1285 N N . ASP A 1 165 ? 2.318 8.672 10.537 1.00 89.69 165 ASP A N 1
ATOM 1286 C CA . ASP A 1 165 ? 2.638 8.832 9.122 1.00 89.69 165 ASP A CA 1
ATOM 1287 C C . ASP A 1 165 ? 4.091 8.407 8.850 1.00 89.69 165 ASP A C 1
ATOM 1289 O O . ASP A 1 165 ? 5.014 9.219 8.807 1.00 89.69 165 ASP A O 1
ATOM 1293 N N . SER A 1 166 ? 4.313 7.097 8.723 1.00 90.88 166 SER A N 1
ATOM 1294 C CA . SER A 1 166 ? 5.634 6.498 8.507 1.00 90.88 166 SER A CA 1
ATOM 1295 C C . SER A 1 166 ? 5.605 5.413 7.432 1.00 90.88 166 SER A C 1
ATOM 1297 O O . SER A 1 166 ? 4.572 4.792 7.188 1.00 90.88 166 SER A O 1
ATOM 1299 N N . LEU A 1 167 ? 6.767 5.138 6.825 1.00 90.56 167 LEU A N 1
ATOM 1300 C CA . LEU A 1 167 ? 6.920 4.089 5.808 1.00 90.56 167 LEU A CA 1
ATOM 1301 C C . LEU A 1 167 ? 6.572 2.675 6.311 1.00 90.56 167 LEU A C 1
ATOM 1303 O O . LEU A 1 167 ? 6.260 1.802 5.504 1.00 90.56 167 LEU A O 1
ATOM 1307 N N . ASP A 1 168 ? 6.617 2.439 7.621 1.00 92.06 168 ASP A N 1
ATOM 1308 C CA . ASP A 1 168 ? 6.274 1.138 8.210 1.00 92.06 168 ASP A CA 1
ATOM 1309 C C . ASP A 1 168 ? 4.766 0.977 8.431 1.00 92.06 168 ASP A C 1
ATOM 1311 O O . ASP A 1 168 ? 4.248 -0.146 8.434 1.00 92.06 168 ASP A O 1
ATOM 1315 N N . ASN A 1 169 ? 4.055 2.101 8.558 1.00 93.75 169 ASN A N 1
ATOM 1316 C CA . ASN A 1 169 ? 2.616 2.166 8.768 1.00 93.75 169 ASN A CA 1
ATOM 1317 C C . ASN A 1 169 ? 1.842 2.459 7.476 1.00 93.75 169 ASN A C 1
ATOM 1319 O O . ASN A 1 169 ? 0.718 2.931 7.541 1.00 93.75 169 ASN A O 1
ATOM 1323 N N . ILE A 1 170 ? 2.405 2.193 6.302 1.00 95.31 170 ILE A N 1
ATOM 1324 C CA . ILE A 1 170 ? 1.707 2.332 5.017 1.00 95.31 170 ILE A CA 1
ATOM 1325 C C . ILE A 1 170 ? 1.568 0.984 4.317 1.00 95.31 170 ILE A C 1
ATOM 1327 O O . ILE A 1 170 ? 2.351 0.058 4.538 1.00 95.31 170 ILE A O 1
ATOM 1331 N N . GLN A 1 171 ? 0.561 0.883 3.464 1.00 97.00 171 GLN A N 1
ATOM 1332 C CA . GLN A 1 171 ? 0.277 -0.274 2.628 1.00 97.00 171 GLN A CA 1
ATOM 1333 C C . GLN A 1 171 ? -0.473 0.158 1.367 1.00 97.00 171 GLN A C 1
ATOM 1335 O O . GLN A 1 171 ? -1.115 1.211 1.340 1.00 97.00 171 GLN A O 1
ATOM 1340 N N . TRP A 1 172 ? -0.419 -0.667 0.326 1.00 97.94 172 TRP A N 1
ATOM 1341 C CA . TRP A 1 172 ? -1.358 -0.552 -0.784 1.00 97.94 172 TRP A CA 1
ATOM 1342 C C . TRP A 1 172 ? -2.654 -1.265 -0.422 1.00 97.94 172 TRP A C 1
ATOM 1344 O O . TRP A 1 172 ? -2.622 -2.377 0.101 1.00 97.94 172 TRP A O 1
ATOM 1354 N N . LEU A 1 173 ? -3.778 -0.622 -0.710 1.00 97.69 173 LEU A N 1
ATOM 1355 C CA . LEU A 1 173 ? -5.109 -1.158 -0.455 1.00 97.69 173 LEU A CA 1
ATOM 1356 C C . LEU A 1 173 ? -5.994 -0.889 -1.671 1.00 97.69 173 LEU A C 1
ATOM 1358 O O . LEU A 1 173 ? -5.931 0.211 -2.233 1.00 97.69 173 LEU A O 1
ATOM 1362 N N . ASP A 1 174 ? -6.800 -1.868 -2.087 1.00 98.12 174 ASP A N 1
ATOM 1363 C CA . ASP A 1 174 ? -7.775 -1.700 -3.164 1.00 98.12 174 ASP A CA 1
ATOM 1364 C C . ASP A 1 174 ? -8.599 -0.439 -2.900 1.00 98.12 174 ASP A C 1
ATOM 1366 O O . ASP A 1 174 ? -9.076 -0.193 -1.787 1.00 98.12 174 ASP A O 1
ATOM 1370 N N . MET A 1 175 ? -8.753 0.394 -3.929 1.00 96.88 175 MET A N 1
ATOM 1371 C CA . MET A 1 175 ? -9.413 1.689 -3.801 1.00 96.88 175 MET A CA 1
ATOM 1372 C C . MET A 1 175 ? -10.819 1.539 -3.215 1.00 96.88 175 MET A C 1
ATOM 1374 O O . MET A 1 175 ? -11.207 2.320 -2.351 1.00 96.88 175 MET A O 1
ATOM 1378 N N . S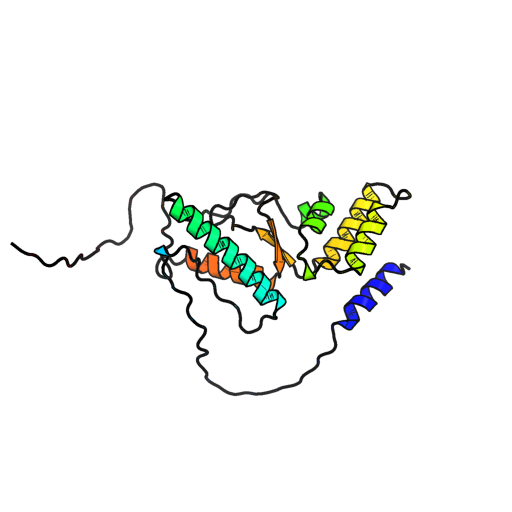ER A 1 176 ? -11.582 0.529 -3.631 1.00 95.50 176 SER A N 1
ATOM 1379 C CA . SER A 1 176 ? -12.954 0.317 -3.157 1.00 95.50 176 SER A CA 1
ATOM 1380 C C . SER A 1 176 ? -12.978 -0.044 -1.675 1.00 95.50 176 SER A C 1
ATOM 1382 O O . SER A 1 176 ? -13.818 0.470 -0.928 1.00 95.50 176 SER A O 1
ATOM 1384 N N . VAL A 1 177 ? -12.039 -0.891 -1.249 1.00 95.94 177 VAL A N 1
ATOM 1385 C CA . VAL A 1 177 ? -11.853 -1.270 0.156 1.00 95.94 177 VAL A CA 1
ATOM 1386 C C . VAL A 1 177 ? -11.453 -0.049 0.979 1.00 95.94 177 VAL A C 1
ATOM 1388 O O . VAL A 1 177 ? -12.138 0.274 1.950 1.00 95.94 177 VAL A O 1
ATOM 1391 N N . ASN A 1 178 ? -10.433 0.692 0.540 1.00 95.56 178 ASN A N 1
ATOM 1392 C CA . ASN A 1 178 ? -9.949 1.907 1.194 1.00 95.56 178 ASN A CA 1
ATOM 1393 C C . ASN A 1 178 ? -11.065 2.948 1.391 1.00 95.56 178 ASN A C 1
ATOM 1395 O O . ASN A 1 178 ? -11.294 3.435 2.499 1.00 95.56 178 ASN A O 1
ATOM 1399 N N . ARG A 1 179 ? -11.828 3.258 0.331 1.00 93.19 179 ARG A N 1
ATOM 1400 C CA . ARG A 1 179 ? -12.939 4.220 0.423 1.00 93.19 179 ARG A CA 1
ATOM 1401 C C . ARG A 1 179 ? -14.041 3.742 1.365 1.00 93.19 179 ARG A C 1
ATOM 1403 O O . ARG A 1 179 ? -14.588 4.561 2.102 1.00 93.19 179 ARG A O 1
ATOM 1410 N N . SER A 1 180 ? -14.352 2.445 1.372 1.00 93.31 180 SER A N 1
ATOM 1411 C CA . SER A 1 180 ? -15.350 1.878 2.284 1.00 93.31 180 SER A CA 1
ATOM 1412 C C . SER A 1 180 ? -14.895 1.969 3.740 1.00 93.31 180 SER A C 1
ATOM 1414 O O . SER A 1 180 ? -15.616 2.544 4.556 1.00 93.31 180 SER A O 1
ATOM 1416 N N . VAL A 1 181 ? -13.683 1.502 4.056 1.00 91.12 181 VAL A N 1
ATOM 1417 C CA . VAL A 1 181 ? -13.107 1.553 5.410 1.00 91.12 181 VAL A CA 1
ATOM 1418 C C . VAL A 1 181 ? -13.051 2.992 5.919 1.00 91.12 181 VAL A C 1
ATOM 1420 O O . VAL A 1 181 ? -13.617 3.286 6.972 1.00 91.12 181 VAL A O 1
ATOM 1423 N N . GLY A 1 182 ? -12.474 3.911 5.139 1.00 88.19 182 GLY A N 1
ATOM 1424 C CA . GLY A 1 182 ? -12.383 5.321 5.519 1.00 88.19 182 GLY A CA 1
ATOM 1425 C C . GLY A 1 182 ? -13.755 5.973 5.731 1.00 88.19 182 GLY A C 1
ATOM 1426 O O . GLY A 1 182 ? -13.936 6.757 6.663 1.00 88.19 182 GLY A O 1
ATOM 1427 N N . SER A 1 183 ? -14.759 5.623 4.916 1.00 86.50 183 SER A N 1
ATOM 1428 C CA . SER A 1 183 ? -16.124 6.130 5.103 1.00 86.50 183 SER A CA 1
ATOM 1429 C C . SER A 1 183 ? -16.753 5.635 6.407 1.00 86.50 183 SER A C 1
ATOM 1431 O O . SER A 1 183 ? -17.325 6.436 7.145 1.00 86.50 183 SER A O 1
ATOM 1433 N N . GLN A 1 184 ? -16.610 4.347 6.724 1.00 87.31 184 GLN A N 1
ATOM 1434 C CA . GLN A 1 184 ? -17.176 3.748 7.930 1.00 87.31 184 GLN A CA 1
ATOM 1435 C C . GLN A 1 184 ? -16.488 4.270 9.194 1.00 87.31 184 GLN A C 1
ATOM 1437 O O . GLN A 1 184 ? -17.174 4.610 10.158 1.00 87.31 184 GLN A O 1
ATOM 1442 N N . LEU A 1 185 ? -15.158 4.418 9.166 1.00 81.88 185 LEU A N 1
ATOM 1443 C CA . LEU A 1 185 ? -14.405 5.066 10.239 1.00 81.88 185 LEU A CA 1
ATOM 1444 C C . LEU A 1 185 ? -14.901 6.497 10.448 1.00 81.88 185 LEU A C 1
ATOM 1446 O O . LEU A 1 185 ? -15.320 6.841 11.549 1.00 81.88 185 LEU A O 1
ATOM 1450 N N . ARG A 1 186 ? -14.979 7.310 9.387 1.00 79.50 186 ARG A N 1
ATOM 1451 C CA . ARG A 1 186 ? -15.488 8.686 9.483 1.00 79.50 186 ARG A CA 1
ATOM 1452 C C . ARG A 1 186 ? -16.898 8.754 10.080 1.00 79.50 186 ARG A C 1
ATOM 1454 O O . ARG A 1 186 ? -17.161 9.651 10.879 1.00 79.50 186 ARG A O 1
ATOM 1461 N N . TRP A 1 187 ? -17.794 7.840 9.704 1.00 77.62 187 TRP A N 1
ATOM 1462 C CA . TRP A 1 187 ? -19.147 7.770 10.266 1.00 77.62 187 TRP A CA 1
ATOM 1463 C C . TRP A 1 187 ? -19.141 7.451 11.763 1.00 77.62 187 TRP A C 1
ATOM 1465 O O . TRP A 1 187 ? -19.800 8.158 12.524 1.00 77.62 187 TRP A O 1
ATOM 1475 N N . LYS A 1 188 ? -18.351 6.463 12.196 1.00 73.00 188 LYS A N 1
ATOM 1476 C CA . LYS A 1 188 ? -18.210 6.110 13.618 1.00 73.00 188 LYS A CA 1
ATOM 1477 C C . LYS A 1 188 ? -17.599 7.251 14.444 1.00 73.00 188 LYS A C 1
ATOM 1479 O O . LYS A 1 188 ? -18.013 7.478 15.572 1.00 73.00 188 LYS A O 1
ATOM 1484 N N . VAL A 1 189 ? -16.680 8.029 13.867 1.00 63.69 189 VAL A N 1
ATOM 1485 C CA . VAL A 1 189 ? -16.077 9.211 14.523 1.00 63.69 189 VAL A CA 1
ATOM 1486 C C . VAL A 1 189 ? -17.034 10.389 14.618 1.00 63.69 189 VAL A C 1
ATOM 1488 O O . VAL A 1 189 ? -17.026 11.131 15.600 1.00 63.69 189 VAL A O 1
ATOM 1491 N N . GLY A 1 190 ? -17.830 10.604 13.572 1.00 56.66 190 GLY A N 1
ATOM 1492 C CA . GLY A 1 190 ? -18.772 11.715 13.497 1.00 56.66 190 GLY A CA 1
ATOM 1493 C C . GLY A 1 190 ? -20.025 11.523 14.349 1.00 56.66 190 GLY A C 1
ATOM 1494 O O . GLY A 1 190 ? -20.710 12.507 14.616 1.00 56.66 190 GLY A O 1
ATOM 1495 N N . ASN A 1 191 ? -20.325 10.291 14.773 1.00 53.97 191 ASN A N 1
ATOM 1496 C CA . ASN A 1 191 ? -21.539 9.957 15.509 1.00 53.97 191 ASN A CA 1
ATOM 1497 C C . ASN A 1 191 ? -21.231 9.138 16.785 1.00 53.97 191 ASN A C 1
ATOM 1499 O O . ASN A 1 191 ? -21.275 7.903 16.747 1.00 53.97 191 ASN A O 1
ATOM 1503 N N . PRO A 1 192 ? -20.962 9.808 17.925 1.00 48.38 192 PRO A N 1
ATOM 1504 C CA . PRO A 1 192 ? -20.609 9.154 19.189 1.00 48.38 192 PRO A CA 1
ATOM 1505 C C . PRO A 1 192 ? -21.725 8.283 19.800 1.00 48.38 192 PRO A C 1
ATOM 1507 O O . PRO A 1 192 ? -21.441 7.513 20.719 1.00 48.38 192 PRO A O 1
ATOM 1510 N N . GLU A 1 193 ? -22.966 8.353 19.300 1.00 43.34 193 GLU A N 1
ATOM 1511 C CA . GLU A 1 193 ? -24.063 7.464 19.722 1.00 43.34 193 GLU A CA 1
ATOM 1512 C C . GLU A 1 193 ? -24.119 6.142 18.935 1.00 43.34 193 GLU A C 1
ATOM 1514 O O . GLU A 1 193 ? -24.719 5.179 19.402 1.00 43.34 193 GLU A O 1
ATOM 1519 N N . SER A 1 194 ? -23.445 6.045 17.781 1.00 43.66 194 SER A N 1
ATOM 1520 C CA . SER A 1 194 ? -23.435 4.845 16.915 1.00 43.66 194 SER A CA 1
ATOM 1521 C C . SER A 1 194 ? -22.318 3.831 17.222 1.00 43.66 194 SER A C 1
ATOM 1523 O O . SER A 1 194 ? -22.087 2.887 16.469 1.00 43.66 194 SER A O 1
ATOM 1525 N N . GLY A 1 195 ? -21.612 4.039 18.331 1.00 41.25 195 GLY A N 1
ATOM 1526 C CA . GLY A 1 195 ? -20.473 3.243 18.777 1.00 41.25 195 GLY A CA 1
ATOM 1527 C C . GLY A 1 195 ? -19.524 4.163 19.524 1.00 41.25 195 GLY A C 1
ATOM 1528 O O . GLY A 1 195 ? -18.838 4.975 18.908 1.00 41.25 195 GLY A O 1
ATOM 1529 N N . LYS A 1 196 ? -19.547 4.110 20.859 1.00 38.91 196 LYS A N 1
ATOM 1530 C CA . LYS A 1 196 ? -18.807 5.047 21.711 1.00 38.91 196 LYS A CA 1
ATOM 1531 C C . LYS A 1 196 ? -17.300 4.911 21.498 1.00 38.91 196 LYS A C 1
ATOM 1533 O O . LYS A 1 196 ? -16.631 4.166 22.204 1.00 38.91 196 LYS A O 1
ATOM 1538 N N . PHE A 1 197 ? -16.761 5.731 20.611 1.00 38.19 197 PHE A N 1
ATOM 1539 C CA . PHE A 1 197 ? -15.396 6.206 20.711 1.00 38.19 197 PHE A CA 1
ATOM 1540 C C . PHE A 1 197 ? -15.457 7.648 21.199 1.00 38.19 197 PHE A C 1
ATOM 1542 O O . PHE A 1 197 ? -15.739 8.579 20.444 1.00 38.19 197 PHE A O 1
ATOM 1549 N N . ALA A 1 198 ? -15.303 7.827 22.509 1.00 35.69 198 ALA A N 1
ATOM 1550 C CA . ALA A 1 198 ? -15.359 9.143 23.117 1.00 35.69 198 ALA A CA 1
ATOM 1551 C C . ALA A 1 198 ? -14.236 10.022 22.550 1.00 35.69 198 ALA A C 1
ATOM 1553 O O . ALA A 1 198 ? -13.053 9.701 22.650 1.00 35.69 198 ALA A O 1
ATOM 1554 N N . ARG A 1 199 ? -14.617 11.168 21.985 1.00 33.25 199 ARG A N 1
ATOM 1555 C CA . ARG A 1 199 ? -13.711 12.293 21.774 1.00 33.25 199 ARG A CA 1
ATOM 1556 C C . ARG A 1 199 ? -13.308 12.782 23.169 1.00 33.25 199 ARG A C 1
ATOM 1558 O O . ARG A 1 199 ? -14.084 13.477 23.817 1.00 33.25 199 ARG A O 1
ATOM 1565 N N . LEU A 1 200 ? -12.139 12.382 23.664 1.00 35.53 200 LEU A N 1
ATOM 1566 C CA . LEU A 1 200 ? -11.519 13.060 24.801 1.00 35.53 200 LEU A CA 1
ATOM 1567 C C . LEU A 1 200 ? -11.090 14.439 24.293 1.00 35.53 200 LEU A C 1
ATOM 1569 O O . LEU A 1 200 ? -10.056 14.586 23.650 1.00 35.53 200 LEU A O 1
ATOM 1573 N N . SER A 1 201 ? -11.947 15.441 24.486 1.00 35.12 201 SER A N 1
ATOM 1574 C CA . SER A 1 201 ? -11.489 16.823 24.518 1.00 35.12 201 SER A CA 1
ATOM 1575 C C . SER A 1 201 ? -10.599 16.965 25.747 1.00 35.12 201 SER A C 1
ATOM 1577 O O . SER A 1 201 ? -11.027 16.628 26.849 1.00 35.12 201 SER A O 1
ATOM 1579 N N . ASP A 1 202 ? -9.386 17.479 25.562 1.00 38.66 202 ASP A N 1
ATOM 1580 C CA . ASP A 1 202 ? -8.379 17.679 26.615 1.00 38.66 202 ASP A CA 1
ATOM 1581 C C . ASP A 1 202 ? -8.780 18.690 27.707 1.00 38.66 202 ASP A C 1
ATOM 1583 O O . ASP A 1 202 ? -7.942 19.105 28.492 1.00 38.66 202 ASP A O 1
ATOM 1587 N N . ASN A 1 203 ? -10.051 19.073 27.818 1.00 38.88 203 ASN A N 1
ATOM 1588 C CA . ASN A 1 203 ? -10.567 19.847 28.939 1.00 38.88 203 ASN A CA 1
ATOM 1589 C C . ASN A 1 203 ? -11.939 19.290 29.329 1.00 38.88 203 ASN A C 1
ATOM 1591 O O . ASN A 1 203 ? -12.858 19.224 28.510 1.00 38.88 203 ASN A O 1
ATOM 1595 N N . GLY A 1 204 ? -12.031 18.812 30.568 1.00 40.12 204 GLY A N 1
ATOM 1596 C CA . GLY A 1 204 ? -13.131 18.010 31.088 1.00 40.12 204 GLY A CA 1
ATOM 1597 C C . GLY A 1 204 ? -14.433 18.764 31.340 1.00 40.12 204 GLY A C 1
ATOM 1598 O O . GLY A 1 204 ? -14.827 18.896 32.491 1.00 40.12 204 GLY A O 1
ATOM 1599 N N . GLU A 1 205 ? -15.166 19.129 30.288 1.00 32.41 205 GLU A N 1
ATOM 1600 C CA . GLU A 1 205 ? -16.588 19.479 30.392 1.00 32.41 205 GLU A CA 1
ATOM 1601 C C . GLU A 1 205 ? -17.421 18.833 29.271 1.00 32.41 205 GLU A C 1
ATOM 1603 O O . GLU A 1 205 ? -17.131 18.946 28.080 1.00 32.41 205 GLU A O 1
ATOM 1608 N N . LYS A 1 206 ? -18.455 18.089 29.689 1.00 34.47 206 LYS A N 1
ATOM 1609 C CA . LYS A 1 206 ? -19.387 17.318 28.846 1.00 34.47 206 LYS A CA 1
ATOM 1610 C C . LYS A 1 206 ? -20.492 18.216 28.277 1.00 34.47 206 LYS A C 1
ATOM 1612 O O . LYS A 1 206 ? -20.970 19.081 29.005 1.00 34.47 206 LYS A O 1
ATOM 1617 N N . PRO A 1 207 ? -21.107 17.849 27.139 1.00 32.38 207 PRO A N 1
ATOM 1618 C CA . PRO A 1 207 ? -22.517 18.14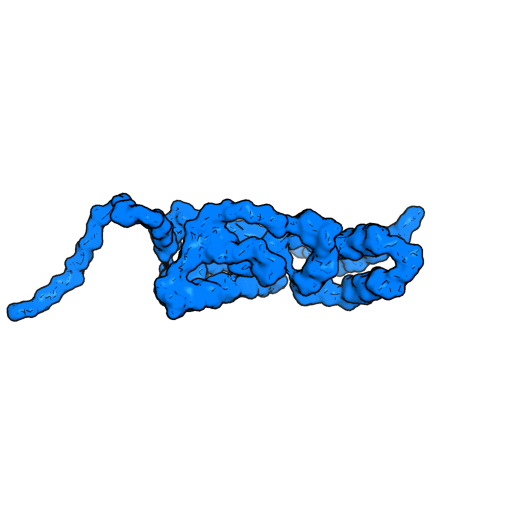2 26.918 1.00 32.38 207 PRO A CA 1
ATOM 1619 C C . PRO A 1 207 ? -23.367 16.877 27.136 1.00 32.38 207 PRO A C 1
ATOM 1621 O O . PRO A 1 207 ? -23.238 15.912 26.387 1.00 32.38 207 PRO A O 1
ATOM 1624 N N . GLY A 1 208 ? -24.252 16.894 28.149 1.00 31.58 208 GLY A N 1
ATOM 1625 C CA . GLY A 1 208 ? -25.505 16.112 28.108 1.00 31.58 208 GLY A CA 1
ATOM 1626 C C . GLY A 1 208 ? -25.845 15.085 29.208 1.00 31.58 208 GLY A C 1
ATOM 1627 O O . GLY A 1 208 ? -26.705 14.246 28.974 1.00 31.58 208 GLY A O 1
ATOM 1628 N N . THR A 1 209 ? -25.221 15.109 30.390 1.00 29.41 209 THR A N 1
ATOM 1629 C CA . THR A 1 209 ? -25.600 14.329 31.607 1.00 29.41 209 THR A CA 1
ATOM 1630 C C . THR A 1 209 ? -27.132 14.384 31.882 1.00 29.41 209 THR A C 1
ATOM 1632 O O . THR A 1 209 ? -27.671 15.482 31.747 1.00 29.41 209 THR A O 1
ATOM 1635 N N . PRO A 1 210 ? -27.857 13.302 32.298 1.00 28.38 210 PRO A N 1
ATOM 1636 C CA . PRO A 1 210 ? -27.486 12.419 33.414 1.00 28.38 210 PRO A CA 1
ATOM 1637 C C . PRO A 1 210 ? -27.670 10.897 33.253 1.00 28.38 210 PRO A C 1
ATOM 1639 O O . PRO A 1 210 ? -28.662 10.386 32.739 1.00 28.38 210 PRO A O 1
ATOM 1642 N N . ILE A 1 211 ? -26.712 10.175 33.841 1.00 32.75 211 ILE A N 1
ATOM 1643 C CA . ILE A 1 211 ? -26.764 8.745 34.158 1.00 32.75 211 ILE A CA 1
ATOM 1644 C C . ILE A 1 211 ? -27.691 8.575 35.372 1.00 32.75 211 ILE A C 1
ATOM 1646 O O . ILE A 1 211 ? -27.396 9.099 36.444 1.00 32.75 211 ILE A O 1
ATOM 1650 N N . ARG A 1 212 ? -28.807 7.854 35.215 1.00 28.00 212 ARG A N 1
ATOM 1651 C CA . ARG A 1 212 ? -29.559 7.290 36.345 1.00 28.00 212 ARG A CA 1
ATOM 1652 C C . ARG A 1 212 ? -29.005 5.896 36.627 1.00 28.00 212 ARG A C 1
ATOM 1654 O O . ARG A 1 212 ? -29.401 4.934 35.978 1.00 28.00 212 ARG A O 1
ATOM 1661 N N . GLU A 1 213 ? -28.080 5.801 37.574 1.00 31.66 213 GLU A N 1
ATOM 1662 C CA . GLU A 1 213 ? -27.737 4.526 38.202 1.00 31.66 213 GLU A CA 1
ATOM 1663 C C . GLU A 1 213 ? -28.911 4.087 39.084 1.00 31.66 213 GLU A C 1
ATOM 1665 O O . GLU A 1 213 ? -29.202 4.683 40.120 1.00 31.66 213 GLU A O 1
ATOM 1670 N N . PHE A 1 214 ? -29.608 3.041 38.643 1.00 30.83 214 PHE A N 1
ATOM 1671 C CA . PHE A 1 214 ? -30.348 2.160 39.534 1.00 30.83 214 PHE A CA 1
ATOM 1672 C C . PHE A 1 214 ? -29.326 1.252 40.226 1.00 30.83 214 PHE A C 1
ATOM 1674 O O . PHE A 1 214 ? -28.838 0.301 39.621 1.00 30.83 214 PHE A O 1
ATOM 1681 N N . LEU A 1 215 ? -29.030 1.517 41.495 1.00 31.72 215 LEU A N 1
ATOM 1682 C CA . LEU A 1 215 ? -28.530 0.497 42.412 1.00 31.72 215 LEU A CA 1
ATOM 1683 C C . LEU A 1 215 ? -29.518 0.395 43.572 1.00 31.72 215 LEU A C 1
ATOM 1685 O O . LEU A 1 215 ? -29.726 1.341 44.331 1.00 31.72 215 LEU A O 1
ATOM 1689 N N . ALA A 1 216 ? -30.188 -0.753 43.636 1.00 34.62 216 ALA A N 1
ATOM 1690 C CA . ALA A 1 216 ? -31.049 -1.138 44.739 1.00 34.62 216 ALA A CA 1
ATOM 1691 C C . ALA A 1 216 ? -30.236 -1.253 46.043 1.00 34.62 216 ALA A C 1
ATOM 1693 O O . ALA A 1 216 ? -29.077 -1.664 46.031 1.00 34.62 216 ALA A O 1
ATOM 1694 N N . GLN A 1 217 ? -30.875 -0.877 47.153 1.00 35.44 217 GLN A N 1
ATOM 1695 C CA . GLN A 1 217 ? -30.344 -0.946 48.520 1.00 35.44 217 GLN A CA 1
ATOM 1696 C C . GLN A 1 217 ? -30.120 -2.400 48.989 1.00 35.44 217 GLN A C 1
ATOM 1698 O O . GLN A 1 217 ? -30.672 -3.320 48.379 1.00 35.44 217 GLN A O 1
ATOM 1703 N N . PRO A 1 218 ? -29.367 -2.628 50.088 1.00 35.06 218 PRO A N 1
ATOM 1704 C CA . PRO A 1 218 ? -30.053 -2.704 51.391 1.00 35.06 218 PRO A CA 1
ATOM 1705 C C . PRO A 1 218 ? -29.240 -2.213 52.614 1.00 35.06 218 PRO A C 1
ATOM 1707 O O . PRO A 1 218 ? -28.007 -2.235 52.627 1.00 35.06 218 PRO A O 1
ATOM 1710 N N . LYS A 1 219 ? -29.958 -1.861 53.685 1.00 38.31 219 LYS A N 1
ATOM 1711 C CA . LYS A 1 219 ? -29.589 -2.190 55.070 1.00 38.31 219 LYS A CA 1
ATOM 1712 C C . LYS A 1 219 ? -30.785 -2.846 55.740 1.00 38.31 219 LYS A C 1
ATOM 1714 O O . LYS A 1 219 ? -31.910 -2.379 55.460 1.00 38.31 219 LYS A O 1
#

Secondary structure (DSSP, 8-state):
--HHHHHHHHHHHTT------------------------GGGS-------TT--HHHHHHHHHHHHHHHHHHHHHHHTT-----PPP------HHHHHHH-HHHHHHTS-GGG--HHHHHHHHHHHH--SS-HHHHHHHHHHHHHHHTTTEEEEESS-GGGT---SGGGEEEEEHHHHHHHHHHHHHHHH-TTSS------SS---SS-----------